Protein AF-A0A2G5TQF9-F1 (afdb_monomer)

Secondary structure (DSSP, 8-state):
------------------------PPPP------------------------------------------HHHHHHHHHTEEEPTTT--EEEGGGEEEE-SHHHHHHHHHHHT-TTTTSSS-EEEEHHHHHHHHHHHHH-----S-HHHHHHHHHHHHHHHHHHHHHS--EE-TTT--EE-GGGEEEE-SHHHHHHHHHHHHHTTSS-HHHHTHHHH-S-EEEEHHHHHHHHHHHHHT-

Radius of gyration: 28.65 Å; Cα contacts (8 Å, |Δi|>4): 195; chains: 1; bounding box: 64×60×98 Å

InterPro domains:
  IPR040129 Protein lin-15B-like [PTHR22716] (1-239)
  IPR057432 Lin-15A/B-like domain [PF25375] (171-239)

Sequence (239 aa):
MDEAIVKEEVIDEDFNKNCEYVEVKQEEIEQKPGNLLEKDIETVPIDFFENNNSNGFREDIKSEPKESVSEFEKVLTEFNALNCRICQKRMPRISLKLIRSEASKFAIAEMFKVEGFMETNPTYVCVSHIQKIINDIDEKVKIPGNPSEHLMRLFIRKNRYLMKTIQSKRQVCQVCHMTKDLPKLFHIGSNCARIALMIGCLLLGTHSAKQAKSYIANKESITCYSHRQESIDMIFEHL

Foldseek 3Di:
DDDDDDDDDDDDDDDDDDDDDDDDDDDDDDDDDDDDDDDDDDDDDDDDDDDDDDDDDDDDDDDDDDPDPDPVVVVVQVPQWDAALQPRDTDGPVQKDWDQDQLLLLLLCVVRVRPPSNPNDTGIHGPVSLVVLLVVVVVVVDDPPDPNVVSSVVSNVVCVVVVVVQAPPQDAALQPRDGDRNVQKDKDQDPVLLVLLLQLCVLVVSDDPVSSVVSNVDNIHMHGPVSSVSSNVSVVVVD

Solvent-accessible surface area (backbone atoms only — not comparable to full-atom values): 15497 Å² total; per-residue (Å²): 136,86,84,81,83,82,82,82,82,84,80,86,80,85,86,83,79,88,83,82,84,79,86,79,87,80,84,85,79,89,79,86,82,87,83,89,82,93,75,92,74,90,76,76,85,78,91,74,82,88,82,87,86,83,88,81,91,78,85,88,76,94,72,80,90,72,91,66,90,58,69,64,63,60,53,63,57,56,78,51,45,47,53,18,75,82,79,64,47,73,38,55,56,91,51,41,41,80,48,79,52,66,57,50,34,50,43,50,26,71,75,68,69,46,82,77,53,82,51,92,65,80,42,36,38,36,52,68,59,56,48,47,54,44,52,60,51,67,72,47,80,77,72,70,98,46,78,67,48,58,38,41,54,52,42,39,62,67,46,47,59,64,46,52,67,48,74,67,50,68,43,55,19,74,83,79,64,47,75,38,58,46,93,53,45,42,79,40,72,48,69,66,58,30,49,46,46,34,51,14,34,45,75,70,64,79,37,53,76,76,62,35,50,51,45,73,73,41,70,73,43,43,33,35,55,65,61,54,49,54,14,53,53,52,48,61,76,73,108

Structure (mmCIF, N/CA/C/O backbone):
data_AF-A0A2G5TQF9-F1
#
_entry.id   AF-A0A2G5TQF9-F1
#
loop_
_atom_site.group_PDB
_atom_site.id
_atom_site.type_symbol
_atom_site.label_atom_id
_atom_site.label_alt_id
_atom_site.label_comp_id
_atom_site.label_asym_id
_atom_site.label_entity_id
_atom_site.label_seq_id
_atom_site.pdbx_PDB_ins_code
_atom_site.Cartn_x
_atom_site.Cartn_y
_atom_site.Cartn_z
_atom_site.occupancy
_atom_site.B_iso_or_equiv
_atom_site.auth_seq_id
_atom_site.auth_comp_id
_atom_site.auth_asym_id
_atom_site.auth_atom_id
_atom_site.pdbx_PDB_model_num
ATOM 1 N N . MET A 1 1 ? 16.834 18.146 72.871 1.00 46.62 1 MET A N 1
ATOM 2 C CA . MET A 1 1 ? 16.647 17.466 71.573 1.00 46.62 1 MET A CA 1
ATOM 3 C C . MET A 1 1 ? 15.411 18.116 71.023 1.00 46.62 1 MET A C 1
ATOM 5 O O . MET A 1 1 ? 14.322 17.798 71.478 1.00 46.62 1 MET A O 1
ATOM 9 N N . ASP A 1 2 ? 15.621 19.140 70.212 1.00 48.69 2 ASP A N 1
ATOM 10 C CA . ASP A 1 2 ? 14.570 20.088 69.875 1.00 48.69 2 ASP A CA 1
ATOM 11 C C . ASP A 1 2 ? 13.939 19.627 68.562 1.00 48.69 2 ASP A C 1
ATOM 13 O O . ASP A 1 2 ? 14.581 19.637 67.511 1.00 48.69 2 ASP A O 1
ATOM 17 N N . GLU A 1 3 ? 12.705 19.132 68.656 1.00 53.97 3 GLU A N 1
ATOM 18 C CA . GLU A 1 3 ? 11.894 18.705 67.519 1.00 53.97 3 GLU A CA 1
ATOM 19 C C . GLU A 1 3 ? 11.350 19.935 66.786 1.00 53.97 3 GLU A C 1
ATOM 21 O O . GLU A 1 3 ? 10.528 20.694 67.302 1.00 53.97 3 GLU A O 1
ATOM 26 N N . ALA A 1 4 ? 11.838 20.142 65.563 1.00 57.50 4 ALA A N 1
ATOM 27 C CA . ALA A 1 4 ? 11.369 21.184 64.666 1.00 57.50 4 ALA A CA 1
ATOM 28 C C . ALA A 1 4 ? 10.064 20.748 63.981 1.00 57.50 4 ALA A C 1
ATOM 30 O O . ALA A 1 4 ? 10.043 19.830 63.162 1.00 57.50 4 ALA A O 1
ATOM 31 N N . ILE A 1 5 ? 8.974 21.439 64.313 1.00 54.84 5 ILE A N 1
ATOM 32 C CA . ILE A 1 5 ? 7.668 21.329 63.658 1.00 54.84 5 ILE A CA 1
ATOM 33 C C . ILE A 1 5 ? 7.729 22.127 62.349 1.00 54.84 5 ILE A C 1
ATOM 35 O O . ILE A 1 5 ? 7.759 23.358 62.369 1.00 54.84 5 ILE A O 1
ATOM 39 N N . VAL A 1 6 ? 7.743 21.434 61.211 1.00 62.81 6 VAL A N 1
ATOM 40 C CA . VAL A 1 6 ? 7.599 22.049 59.883 1.00 62.81 6 VAL A CA 1
ATOM 41 C C . VAL A 1 6 ? 6.106 22.221 59.602 1.00 62.81 6 VAL A C 1
ATOM 43 O O . VAL A 1 6 ? 5.371 21.242 59.495 1.00 62.81 6 VAL A O 1
ATOM 46 N N . LYS A 1 7 ? 5.649 23.475 59.525 1.00 58.59 7 LYS A N 1
ATOM 47 C CA . LYS A 1 7 ? 4.329 23.838 58.995 1.00 58.59 7 LYS A CA 1
ATOM 48 C C . LYS A 1 7 ? 4.444 23.975 57.479 1.00 58.59 7 LYS A C 1
ATOM 50 O O . LYS A 1 7 ? 5.264 24.754 57.003 1.00 58.59 7 LYS A O 1
ATOM 55 N N . GLU A 1 8 ? 3.627 23.228 56.753 1.00 56.59 8 GLU A N 1
ATOM 56 C CA . GLU A 1 8 ? 3.504 23.304 55.299 1.00 56.59 8 GLU A CA 1
ATOM 57 C C . GLU A 1 8 ? 2.310 24.219 54.974 1.00 56.59 8 GLU A C 1
ATOM 59 O O . GLU A 1 8 ? 1.163 23.897 55.289 1.00 56.59 8 GLU A O 1
ATOM 64 N N . GLU A 1 9 ? 2.592 25.412 54.445 1.00 47.94 9 GLU A N 1
ATOM 65 C CA . GLU A 1 9 ? 1.592 26.352 53.926 1.00 47.94 9 GLU A CA 1
ATOM 66 C C . GLU A 1 9 ? 1.239 25.963 52.486 1.00 47.94 9 GLU A C 1
ATOM 68 O O . GLU A 1 9 ? 2.092 25.951 51.600 1.00 47.94 9 GLU A O 1
ATOM 73 N N . VAL A 1 10 ? -0.036 25.644 52.264 1.00 50.84 10 VAL A N 1
ATOM 74 C CA . VAL A 1 10 ? -0.631 25.461 50.938 1.00 50.84 10 VAL A CA 1
ATOM 75 C C . VAL A 1 10 ? -0.999 26.843 50.403 1.00 50.84 10 VAL A C 1
ATOM 77 O O . VAL A 1 10 ? -1.811 27.540 51.009 1.00 50.84 10 VAL A O 1
ATOM 80 N N . ILE A 1 11 ? -0.397 27.239 49.284 1.00 45.59 11 ILE A N 1
ATOM 81 C CA . ILE A 1 11 ? -0.761 28.448 48.541 1.00 45.59 11 ILE A CA 1
ATOM 82 C C . ILE A 1 11 ? -1.578 27.996 47.326 1.00 45.59 11 ILE A C 1
ATOM 84 O O . ILE A 1 11 ? -1.034 27.372 46.416 1.00 45.59 11 ILE A O 1
ATOM 88 N N . ASP A 1 12 ? -2.878 28.295 47.331 1.00 46.84 12 ASP A N 1
ATOM 89 C CA . ASP A 1 12 ? -3.734 28.244 46.142 1.00 46.84 12 ASP A CA 1
ATOM 90 C C . ASP A 1 12 ? -3.499 29.524 45.321 1.00 46.84 12 ASP A C 1
ATOM 92 O O . ASP A 1 12 ? -3.801 30.630 45.774 1.00 46.84 12 ASP A O 1
ATOM 96 N N . GLU A 1 13 ? -2.937 29.388 44.118 1.00 52.00 13 GLU A N 1
ATOM 97 C CA . GLU A 1 13 ? -2.826 30.480 43.143 1.00 52.00 13 GLU A CA 1
ATOM 98 C C . GLU A 1 13 ? -4.004 30.447 42.156 1.00 52.00 13 GLU A C 1
ATOM 100 O O . GLU A 1 13 ? -4.064 29.620 41.241 1.00 52.00 13 GLU A O 1
ATOM 105 N N . ASP A 1 14 ? -4.919 31.406 42.314 1.00 48.81 14 ASP A N 1
ATOM 106 C CA . ASP A 1 14 ? -5.936 31.772 41.327 1.00 48.81 14 ASP A CA 1
ATOM 107 C C . ASP A 1 14 ? -5.286 32.464 40.113 1.00 48.81 14 ASP A C 1
ATOM 109 O O . ASP A 1 14 ? -4.921 33.642 40.154 1.00 48.81 14 ASP A O 1
ATOM 113 N N . PHE A 1 15 ? -5.184 31.761 38.981 1.00 41.91 15 PHE A N 1
ATOM 114 C CA . PHE A 1 15 ? -4.786 32.369 37.707 1.00 41.91 15 PHE A CA 1
ATOM 115 C C . PHE A 1 15 ? -5.997 32.908 36.940 1.00 41.91 15 PHE A C 1
ATOM 117 O O . PHE A 1 15 ? -6.570 32.247 36.074 1.00 41.91 15 PHE A O 1
ATOM 124 N N . ASN A 1 16 ? -6.327 34.169 37.211 1.00 47.50 16 ASN A N 1
ATOM 125 C CA . ASN A 1 16 ? -7.170 35.004 36.362 1.00 47.50 16 ASN A CA 1
ATOM 126 C C . ASN A 1 16 ? -6.281 35.717 35.320 1.00 47.50 16 ASN A C 1
ATOM 128 O O . ASN A 1 16 ? -5.492 36.595 35.673 1.00 47.50 16 ASN A O 1
ATOM 132 N N . LYS A 1 17 ? -6.365 35.3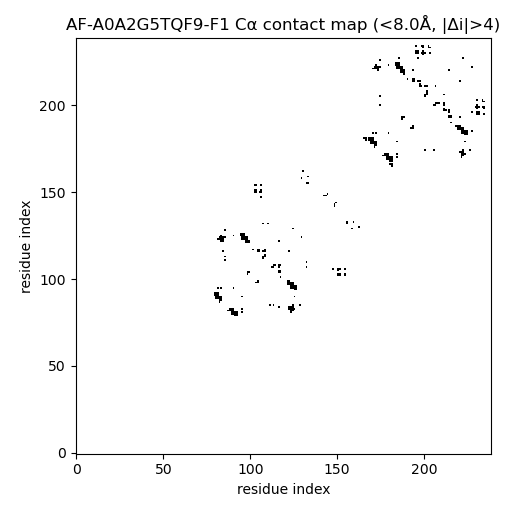36 34.037 1.00 45.62 17 LYS A N 1
ATOM 133 C CA . LYS A 1 17 ? -5.644 36.001 32.934 1.00 45.62 17 LYS A CA 1
ATOM 134 C C . LYS A 1 17 ? -6.627 36.594 31.925 1.00 45.62 17 LYS A C 1
ATOM 136 O O . LYS A 1 17 ? -7.092 35.916 31.012 1.00 45.62 17 LYS A O 1
ATOM 141 N N . ASN A 1 18 ? -6.878 37.892 32.085 1.00 40.44 18 ASN A N 1
ATOM 142 C CA . ASN A 1 18 ? -7.366 38.773 31.030 1.00 40.44 18 ASN A CA 1
ATOM 143 C C . ASN A 1 18 ? -6.264 38.936 29.971 1.00 40.44 18 ASN A C 1
ATOM 145 O O . ASN A 1 18 ? -5.180 39.428 30.283 1.00 40.44 18 ASN A O 1
ATOM 149 N N . CYS A 1 19 ? -6.534 38.536 28.728 1.00 37.81 19 CYS A N 1
ATOM 150 C CA . CYS A 1 19 ? -5.699 38.876 27.577 1.00 37.81 19 CYS A CA 1
ATOM 151 C C . CYS A 1 19 ? -6.314 40.076 26.851 1.00 37.81 19 CYS A C 1
ATOM 153 O O . CYS A 1 19 ? -7.274 39.937 26.094 1.00 37.81 19 CYS A O 1
ATOM 155 N N . GLU A 1 20 ? -5.743 41.247 27.108 1.00 31.09 20 GLU A N 1
ATOM 156 C CA . GLU A 1 20 ? -5.964 42.493 26.381 1.00 31.09 20 GLU A CA 1
ATOM 157 C C . GLU A 1 20 ? -5.188 42.423 25.050 1.00 31.09 20 GLU A C 1
ATOM 159 O O . GLU A 1 20 ? -3.976 42.199 25.034 1.00 31.09 20 GLU A O 1
ATOM 164 N N . TYR A 1 21 ? -5.893 42.526 23.921 1.00 38.50 21 TYR A N 1
ATOM 165 C CA . TYR A 1 21 ? -5.287 42.524 22.587 1.00 38.50 21 TYR A CA 1
ATOM 166 C C . TYR A 1 21 ? -4.728 43.916 22.270 1.00 38.50 21 TYR A C 1
ATOM 168 O O . TYR A 1 21 ? -5.478 44.885 22.181 1.00 38.50 21 TYR A O 1
ATOM 176 N N . VAL A 1 22 ? -3.414 44.003 22.057 1.00 42.12 22 VAL A N 1
ATOM 177 C CA . VAL A 1 22 ? -2.748 45.180 21.484 1.00 42.12 22 VAL A CA 1
ATOM 178 C C . VAL A 1 22 ? -2.697 45.001 19.965 1.00 42.12 22 VAL A C 1
ATOM 180 O O . VAL A 1 22 ? -2.020 44.105 19.462 1.00 42.12 22 VAL A O 1
ATOM 183 N N . GLU A 1 23 ? -3.419 45.847 19.230 1.00 39.25 23 GLU A N 1
ATOM 184 C CA . GLU A 1 23 ? -3.326 45.949 17.771 1.00 39.25 23 GLU 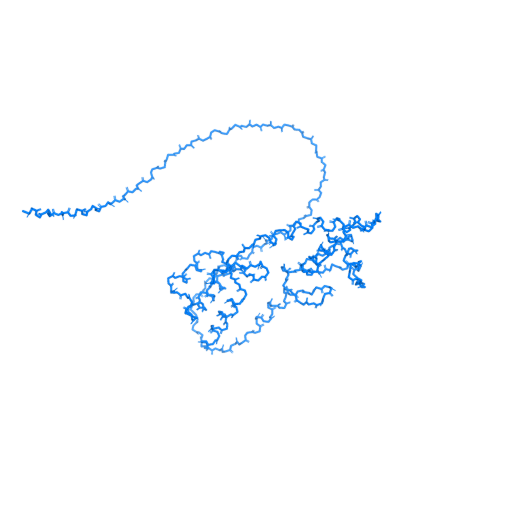A CA 1
ATOM 185 C C . GLU A 1 23 ? -1.976 46.564 17.369 1.00 39.25 23 GLU A C 1
ATOM 187 O O . GLU A 1 23 ? -1.710 47.742 17.607 1.00 39.25 23 GLU A O 1
ATOM 192 N N . VAL A 1 24 ? -1.120 45.772 16.721 1.00 38.69 24 VAL A N 1
ATOM 193 C CA . VAL A 1 24 ? 0.076 46.272 16.032 1.00 38.69 24 VAL A CA 1
ATOM 194 C C . VAL A 1 24 ? -0.273 46.451 14.556 1.00 38.69 24 VAL A C 1
ATOM 196 O O . VAL A 1 24 ? -0.507 45.478 13.844 1.00 38.69 24 VAL A O 1
ATOM 199 N N . LYS A 1 25 ? -0.313 47.706 14.096 1.00 43.66 25 LYS A N 1
ATOM 200 C CA . LYS A 1 25 ? -0.398 48.062 12.673 1.00 43.66 25 LYS A CA 1
ATOM 201 C C . LYS A 1 25 ? 0.936 47.743 11.989 1.00 43.66 25 LYS A C 1
ATOM 203 O O . LYS A 1 25 ? 1.973 48.231 12.430 1.00 43.66 25 LYS A O 1
ATOM 208 N N . GLN A 1 26 ? 0.906 46.963 10.910 1.00 41.81 26 GLN A N 1
ATOM 209 C CA . GLN A 1 26 ? 2.025 46.814 9.976 1.00 41.81 26 GLN A CA 1
ATOM 210 C C . GLN A 1 26 ? 1.728 47.618 8.705 1.00 41.81 26 GLN A C 1
ATOM 212 O O . GLN A 1 26 ? 0.693 47.422 8.075 1.00 41.81 26 GLN A O 1
ATOM 217 N N . GLU A 1 27 ? 2.631 48.539 8.366 1.00 37.97 27 GLU A N 1
ATOM 218 C CA . GLU A 1 27 ? 2.670 49.241 7.081 1.00 37.97 27 GLU A CA 1
ATOM 219 C C . GLU A 1 27 ? 3.238 48.309 6.001 1.00 37.97 27 GLU A C 1
ATOM 221 O O . GLU A 1 27 ? 4.346 47.784 6.133 1.00 37.97 27 GLU A O 1
ATOM 226 N N . GLU A 1 28 ? 2.475 48.109 4.927 1.00 37.44 28 GLU A N 1
ATOM 227 C CA . GLU A 1 28 ? 2.921 47.433 3.709 1.00 37.44 28 GLU A CA 1
ATOM 228 C C . GLU A 1 28 ? 3.756 48.396 2.853 1.00 37.44 28 GLU A C 1
ATOM 230 O O . GLU A 1 28 ? 3.316 49.495 2.513 1.00 37.44 28 GLU A O 1
ATOM 235 N N . ILE A 1 29 ? 4.966 47.977 2.477 1.00 41.94 29 ILE A N 1
ATOM 236 C CA . ILE A 1 29 ? 5.783 48.662 1.471 1.00 41.94 29 ILE A CA 1
ATOM 237 C C . ILE A 1 29 ? 5.560 47.956 0.132 1.00 41.94 29 ILE A C 1
ATOM 239 O O . ILE A 1 29 ? 5.952 46.802 -0.047 1.00 41.94 29 ILE A O 1
ATOM 243 N N . GLU A 1 30 ? 4.958 48.668 -0.821 1.00 43.72 30 GLU A N 1
ATOM 244 C CA . GLU A 1 30 ? 4.848 48.245 -2.217 1.00 43.72 30 GLU A CA 1
ATOM 245 C C . GLU A 1 30 ? 6.230 48.228 -2.892 1.00 43.72 30 GLU A C 1
ATOM 247 O O . GLU A 1 30 ? 6.861 49.268 -3.093 1.00 43.72 30 GLU A O 1
ATOM 252 N N . GLN A 1 31 ? 6.684 47.051 -3.328 1.00 42.59 31 GLN A N 1
ATOM 253 C CA . GLN A 1 31 ? 7.731 46.930 -4.344 1.00 42.59 31 GLN A CA 1
ATOM 254 C C . GLN A 1 31 ? 7.133 46.387 -5.643 1.00 42.59 31 GLN A C 1
ATOM 256 O O . GLN A 1 31 ? 6.781 45.214 -5.752 1.00 42.59 31 GLN A O 1
ATOM 261 N N . LYS A 1 32 ? 7.063 47.256 -6.655 1.00 56.09 32 LYS A N 1
ATOM 262 C CA . LYS A 1 32 ? 6.864 46.877 -8.060 1.00 56.09 32 LYS A CA 1
ATOM 263 C C . LYS A 1 32 ? 8.129 46.223 -8.622 1.00 56.09 32 LYS A C 1
ATOM 265 O O . LYS A 1 32 ? 9.206 46.806 -8.498 1.00 56.09 32 LYS A O 1
ATOM 270 N N . PRO A 1 33 ? 7.979 45.163 -9.426 1.00 41.03 33 PRO A N 1
ATOM 271 C CA . PRO A 1 33 ? 8.843 44.960 -10.576 1.00 41.03 33 PRO A CA 1
ATOM 272 C C . PRO A 1 33 ? 8.020 44.961 -11.867 1.00 41.03 33 PRO A C 1
ATOM 274 O O . PRO A 1 33 ? 7.032 44.244 -12.015 1.00 41.03 33 PRO A O 1
ATOM 277 N N . GLY A 1 34 ? 8.439 45.810 -12.802 1.00 37.16 34 GLY A N 1
ATOM 278 C CA . GLY A 1 34 ? 7.881 45.884 -14.143 1.00 37.16 34 GLY A CA 1
ATOM 279 C C . GLY A 1 34 ? 8.508 44.870 -15.103 1.00 37.16 34 GLY A C 1
ATOM 280 O O . GLY A 1 34 ? 9.719 44.669 -15.101 1.00 37.16 34 GLY A O 1
ATOM 281 N N . ASN A 1 35 ? 7.634 44.381 -15.984 1.00 41.19 35 ASN A N 1
ATOM 282 C CA . ASN A 1 35 ? 7.837 43.990 -17.383 1.00 41.19 35 ASN A CA 1
ATOM 283 C C . ASN A 1 35 ? 8.241 42.545 -17.739 1.00 41.19 35 ASN A C 1
ATOM 285 O O . ASN A 1 35 ? 9.405 42.165 -17.744 1.00 41.19 35 ASN A O 1
ATOM 289 N N . LEU A 1 36 ? 7.200 41.834 -18.203 1.00 41.28 36 LEU A N 1
ATOM 290 C CA . LEU A 1 36 ? 7.036 41.280 -19.558 1.00 41.28 36 LEU A CA 1
ATOM 291 C C . LEU A 1 36 ? 8.053 40.245 -20.056 1.00 41.28 36 LEU A C 1
ATOM 293 O O . LEU A 1 36 ? 9.124 40.593 -20.544 1.00 41.28 36 LEU A O 1
ATOM 297 N N . LEU A 1 37 ? 7.592 38.991 -20.119 1.00 41.62 37 LEU A N 1
ATOM 298 C CA . LEU A 1 37 ? 7.630 38.169 -21.336 1.00 41.62 37 LEU A CA 1
ATOM 299 C C . LEU A 1 37 ? 6.640 37.000 -21.191 1.00 41.62 37 LEU A C 1
ATOM 301 O O . LEU A 1 37 ? 6.911 36.009 -20.516 1.00 41.62 37 LEU A O 1
ATOM 305 N N . GLU A 1 38 ? 5.478 37.152 -21.823 1.00 48.97 38 GLU A N 1
ATOM 306 C CA . GLU A 1 38 ? 4.476 36.104 -22.019 1.00 48.97 38 GLU A CA 1
ATOM 307 C C . GLU A 1 38 ? 4.987 35.090 -23.049 1.00 48.97 38 GLU A C 1
ATOM 309 O O . GLU A 1 38 ? 5.321 35.452 -24.180 1.00 48.97 38 GLU A O 1
ATOM 314 N N . LYS A 1 39 ? 5.035 33.813 -22.665 1.00 45.31 39 LYS A N 1
ATOM 315 C CA . LYS A 1 39 ? 4.910 32.688 -23.596 1.00 45.31 39 LYS A CA 1
ATOM 316 C C . LYS A 1 39 ? 4.047 31.615 -22.951 1.00 45.31 39 LYS A C 1
ATOM 318 O O . LYS A 1 39 ? 4.340 31.154 -21.849 1.00 45.31 39 LYS A O 1
ATOM 323 N N . ASP A 1 40 ? 2.998 31.265 -23.678 1.00 45.62 40 ASP A N 1
ATOM 324 C CA . ASP A 1 40 ? 1.961 30.308 -23.329 1.00 45.62 40 ASP A CA 1
ATOM 325 C C . ASP A 1 40 ? 2.525 28.955 -22.886 1.00 45.62 40 ASP A C 1
ATOM 327 O O . ASP A 1 40 ? 3.294 28.308 -23.601 1.00 45.62 40 ASP A O 1
ATOM 331 N N . ILE A 1 41 ? 2.080 28.496 -21.718 1.00 40.97 41 ILE A N 1
ATOM 332 C CA . ILE A 1 41 ? 2.072 27.078 -21.369 1.00 40.97 41 ILE A CA 1
ATOM 333 C C . ILE A 1 41 ? 0.637 26.758 -20.966 1.00 40.97 41 ILE A C 1
ATOM 335 O O . ILE A 1 41 ? 0.193 27.139 -19.885 1.00 40.97 41 ILE A O 1
ATOM 339 N N . GLU A 1 42 ? -0.076 26.065 -21.855 1.00 45.88 42 GLU A N 1
ATOM 340 C CA . GLU A 1 42 ? -1.351 25.409 -21.568 1.00 45.88 42 GLU A CA 1
ATOM 341 C C . GLU A 1 42 ? -1.210 24.523 -20.323 1.00 45.88 42 GLU A C 1
ATOM 343 O O . GLU A 1 42 ? -0.629 23.433 -20.345 1.00 45.88 42 GLU A O 1
ATOM 348 N N . THR A 1 43 ? -1.755 24.990 -19.207 1.00 41.44 43 THR A N 1
ATOM 349 C CA . THR A 1 43 ? -1.971 24.189 -18.010 1.00 41.44 43 THR A CA 1
ATOM 350 C C . THR A 1 43 ? -3.260 23.393 -18.177 1.00 41.44 43 THR A C 1
ATOM 352 O O . THR A 1 43 ? -4.363 23.883 -17.954 1.00 41.44 43 THR A O 1
ATOM 355 N N . VAL A 1 44 ? -3.116 22.119 -18.548 1.00 43.22 44 VAL A N 1
ATOM 356 C CA . VAL A 1 44 ? -4.173 21.114 -18.362 1.00 43.22 44 VAL A CA 1
ATOM 357 C C . VAL A 1 44 ? -4.503 21.041 -16.860 1.00 43.22 44 VAL A C 1
ATOM 359 O O . VAL A 1 44 ? -3.568 20.881 -16.064 1.00 43.22 44 VAL A O 1
ATOM 362 N N . PRO A 1 45 ? -5.780 21.130 -16.437 1.00 38.34 45 PRO A N 1
ATOM 363 C CA . PRO A 1 45 ? -6.131 21.065 -15.026 1.00 38.34 45 PRO A CA 1
ATOM 364 C C . PRO A 1 45 ? -5.764 19.694 -14.458 1.00 38.34 45 PRO A C 1
ATOM 366 O O . PRO A 1 45 ? -6.173 18.648 -14.969 1.00 38.34 45 PRO A O 1
ATOM 369 N N . ILE A 1 46 ? -4.971 19.697 -13.390 1.00 41.75 46 ILE A N 1
ATOM 370 C CA . ILE A 1 46 ? -4.785 18.525 -12.546 1.00 41.75 46 ILE A CA 1
ATOM 371 C C . ILE A 1 46 ? -5.837 18.626 -11.445 1.00 41.75 46 ILE A C 1
ATOM 373 O O . ILE A 1 46 ? -5.615 19.308 -10.448 1.00 41.75 46 ILE A O 1
ATOM 377 N N . ASP A 1 47 ? -6.971 17.953 -11.638 1.00 31.12 47 ASP A N 1
ATOM 378 C CA . ASP A 1 47 ? -7.988 17.796 -10.596 1.00 31.12 47 ASP A CA 1
ATOM 379 C C . ASP A 1 47 ? -7.420 16.980 -9.431 1.00 31.12 47 ASP A C 1
ATOM 381 O O . ASP A 1 47 ? -7.324 15.747 -9.464 1.00 31.12 47 ASP A O 1
ATOM 385 N N . PHE A 1 48 ? -7.014 17.696 -8.388 1.00 40.66 48 PHE A N 1
ATOM 386 C CA . PHE A 1 48 ? -6.740 17.159 -7.068 1.00 40.66 48 PHE A CA 1
ATOM 387 C C . PHE A 1 48 ? -7.872 17.588 -6.126 1.00 40.66 48 PHE A C 1
ATOM 389 O O . PHE A 1 48 ? -7.974 18.753 -5.767 1.00 40.66 48 PHE A O 1
ATOM 396 N N . PHE A 1 49 ? -8.647 16.590 -5.689 1.00 42.16 49 PHE A N 1
ATOM 397 C CA . PHE A 1 49 ? -9.588 16.601 -4.560 1.00 42.16 49 PHE A CA 1
ATOM 398 C C . PHE A 1 49 ? -10.806 17.536 -4.657 1.00 42.16 49 PHE A C 1
ATOM 400 O O . PHE A 1 49 ? -10.818 18.628 -4.095 1.00 42.16 49 PHE A O 1
ATOM 407 N N . GLU A 1 50 ? -11.903 17.011 -5.214 1.00 31.95 50 GLU A N 1
ATOM 408 C CA . GLU A 1 50 ? -13.246 17.556 -4.998 1.00 31.95 50 GLU A CA 1
ATOM 409 C C . GLU A 1 50 ? -13.946 16.873 -3.804 1.00 31.95 50 GLU A C 1
ATOM 411 O O . GLU A 1 50 ? -14.303 15.695 -3.810 1.00 31.95 50 GLU A O 1
ATOM 416 N N . ASN A 1 51 ? -13.998 17.657 -2.731 1.00 37.03 51 ASN A N 1
ATOM 417 C CA . ASN A 1 51 ? -14.990 17.801 -1.665 1.00 37.03 51 ASN A CA 1
ATOM 418 C C . ASN A 1 51 ? -16.190 16.820 -1.604 1.00 37.03 51 ASN A C 1
ATOM 420 O O . ASN A 1 51 ? -17.091 16.876 -2.432 1.00 37.03 51 ASN A O 1
ATOM 424 N N . ASN A 1 52 ? -16.294 16.053 -0.509 1.00 38.12 52 ASN A N 1
ATOM 425 C CA . ASN A 1 52 ? -17.552 15.443 -0.056 1.00 38.12 52 ASN A CA 1
ATOM 426 C C . ASN A 1 52 ? -17.944 16.028 1.308 1.00 38.12 52 ASN A C 1
ATOM 428 O O . ASN A 1 52 ? -17.706 15.427 2.355 1.00 38.12 52 ASN A O 1
ATOM 432 N N . ASN A 1 53 ? -18.572 17.202 1.276 1.00 41.94 53 ASN A N 1
ATOM 433 C CA . ASN A 1 53 ? -19.419 17.683 2.360 1.00 41.94 53 ASN A CA 1
ATOM 434 C C . ASN A 1 53 ? -20.858 17.236 2.079 1.00 41.94 53 ASN A C 1
ATOM 436 O O . ASN A 1 53 ? -21.497 17.752 1.168 1.00 41.94 53 ASN A O 1
ATOM 440 N N . SER A 1 54 ? -21.406 16.348 2.907 1.00 47.19 54 SER A N 1
ATOM 441 C CA . SER A 1 54 ? -22.845 16.366 3.171 1.00 47.19 54 SER A CA 1
ATOM 442 C C . SER A 1 54 ? -23.063 16.134 4.660 1.00 47.19 54 SER A C 1
ATOM 444 O O . SER A 1 54 ? -22.733 15.081 5.202 1.00 47.19 54 SER A O 1
ATOM 446 N N . ASN A 1 55 ? -23.527 17.190 5.321 1.00 44.44 55 ASN A N 1
ATOM 447 C CA . ASN A 1 55 ? -23.922 17.216 6.717 1.00 44.44 55 ASN A CA 1
ATOM 448 C C . ASN A 1 55 ? -25.450 17.326 6.709 1.00 44.44 55 ASN A C 1
ATOM 450 O O . ASN A 1 55 ? -25.993 18.277 6.149 1.00 44.44 55 ASN A O 1
ATOM 454 N N . GLY A 1 56 ? -26.135 16.336 7.272 1.00 35.12 56 GLY A N 1
ATOM 455 C CA . GLY A 1 56 ? -27.593 16.259 7.269 1.00 35.12 56 GLY A CA 1
ATOM 456 C C . GLY A 1 56 ? -28.083 15.206 8.251 1.00 35.12 56 GLY A C 1
ATOM 457 O O . GLY A 1 56 ? -28.609 14.177 7.845 1.00 35.12 56 GLY A O 1
ATOM 458 N N . PHE A 1 57 ? -27.861 15.453 9.543 1.00 36.22 57 PHE A N 1
ATOM 459 C CA . PHE A 1 57 ? -28.509 14.715 10.625 1.00 36.22 57 PHE A CA 1
ATOM 460 C C . PHE A 1 57 ? -30.039 14.859 10.517 1.00 36.22 57 PHE A C 1
ATOM 462 O O . PHE A 1 57 ? -30.557 15.972 10.418 1.00 36.22 57 PHE A O 1
ATOM 469 N N . ARG A 1 58 ? -30.758 13.735 10.584 1.00 37.19 58 ARG A N 1
ATOM 470 C CA . ARG A 1 58 ? -32.159 13.664 11.020 1.00 37.19 58 ARG A CA 1
ATOM 471 C C . ARG A 1 58 ? -32.266 12.553 12.060 1.00 37.19 58 ARG A C 1
ATOM 473 O O . ARG A 1 58 ? -31.868 11.425 11.787 1.00 37.19 58 ARG A O 1
ATOM 480 N N . GLU A 1 59 ? -32.756 12.916 13.239 1.00 45.78 59 GLU A N 1
ATOM 481 C CA . GLU A 1 59 ? -33.023 12.016 14.360 1.00 45.78 59 GLU A CA 1
ATOM 482 C C . GLU A 1 59 ? -34.370 11.287 14.201 1.00 45.78 59 GLU A C 1
ATOM 484 O O . GLU A 1 59 ? -35.287 11.766 13.530 1.00 45.78 59 GLU A O 1
ATOM 489 N N . ASP A 1 60 ? -34.430 10.134 14.872 1.00 45.84 60 ASP A N 1
ATOM 490 C CA . ASP A 1 60 ? -35.593 9.351 15.299 1.00 45.84 60 ASP A CA 1
ATOM 491 C C . ASP A 1 60 ? -36.411 8.568 14.261 1.00 45.84 60 ASP A C 1
ATOM 493 O O . ASP A 1 60 ? -37.548 8.894 13.924 1.00 45.84 60 ASP A O 1
ATOM 497 N N . ILE A 1 61 ? -35.885 7.392 13.891 1.00 40.78 61 ILE A N 1
ATOM 498 C CA . ILE A 1 61 ? -36.709 6.234 13.516 1.00 40.78 61 ILE A CA 1
ATOM 499 C C . ILE A 1 61 ? -36.253 5.0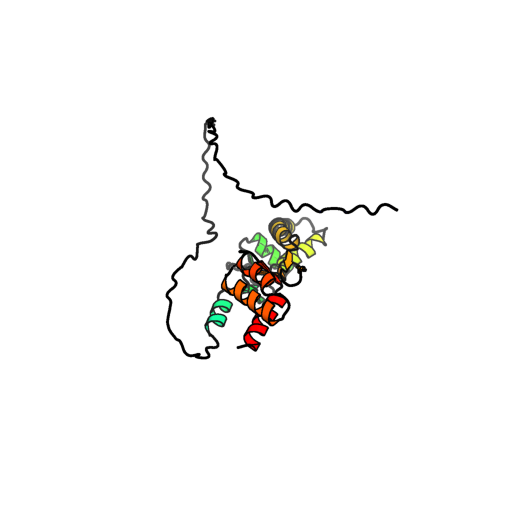31 14.350 1.00 40.78 61 ILE A C 1
ATOM 501 O O . ILE A 1 61 ? -35.135 4.543 14.209 1.00 40.78 61 ILE A O 1
ATOM 505 N N . LYS A 1 62 ? -37.140 4.541 15.225 1.00 52.81 62 LYS A N 1
ATOM 506 C CA . LYS A 1 62 ? -37.020 3.225 15.869 1.00 52.81 62 LYS A CA 1
ATOM 507 C C . LYS A 1 62 ? -37.018 2.157 14.772 1.00 52.81 62 LYS A C 1
ATOM 509 O O . LYS A 1 62 ? -38.054 1.921 14.156 1.00 52.81 62 LYS A O 1
ATOM 514 N N . SER A 1 63 ? -35.884 1.510 14.538 1.00 42.03 63 SER A N 1
ATOM 515 C CA . SER A 1 63 ? -35.784 0.361 13.636 1.00 42.03 63 SER A CA 1
ATOM 516 C C . SER A 1 63 ? -35.414 -0.894 14.420 1.00 42.03 63 SER A C 1
ATOM 518 O O . SER A 1 63 ? -34.365 -0.949 15.059 1.00 42.03 63 SER A O 1
ATOM 520 N N . GLU A 1 64 ? -36.302 -1.886 14.368 1.00 43.00 64 GLU A N 1
ATOM 521 C CA . GLU A 1 64 ? -36.042 -3.263 14.796 1.00 43.00 64 GLU A CA 1
ATOM 522 C C . GLU A 1 64 ? -34.855 -3.860 14.014 1.00 43.00 64 GLU A C 1
ATOM 524 O O . GLU A 1 64 ? -34.628 -3.480 12.857 1.00 43.00 64 GLU A O 1
ATOM 529 N N . PRO A 1 65 ? -34.086 -4.789 14.611 1.00 41.22 65 PRO A N 1
ATOM 530 C CA . PRO A 1 65 ? -32.869 -5.308 14.009 1.00 41.22 65 PRO A CA 1
ATOM 531 C C . PRO A 1 65 ? -33.227 -6.263 12.865 1.00 41.22 65 PRO A C 1
ATOM 533 O O . PRO A 1 65 ? -33.531 -7.434 13.073 1.00 41.22 65 PRO A O 1
ATOM 536 N N . LYS A 1 66 ? -33.194 -5.761 11.629 1.00 46.75 66 LYS A N 1
ATOM 537 C CA . LYS A 1 66 ? -33.078 -6.613 10.444 1.00 46.75 66 LYS A CA 1
ATOM 538 C C . LYS A 1 66 ? -31.598 -6.860 10.188 1.00 46.75 66 LYS A C 1
ATOM 540 O O . LYS A 1 66 ? -30.890 -5.962 9.733 1.00 46.75 66 LYS A O 1
ATOM 545 N N . GLU A 1 67 ? -31.161 -8.081 10.482 1.00 50.09 67 GLU A N 1
ATOM 546 C CA . GLU A 1 67 ? -29.889 -8.648 10.035 1.00 50.09 67 GLU A CA 1
ATOM 547 C C . GLU A 1 67 ? -29.735 -8.404 8.529 1.00 50.09 67 GLU A C 1
ATOM 549 O O . GLU A 1 67 ? -30.374 -9.044 7.694 1.00 50.09 67 GLU A O 1
ATOM 554 N N . SER A 1 68 ? -28.921 -7.417 8.171 1.00 43.16 68 SER A N 1
ATOM 555 C CA . SER A 1 68 ? -28.533 -7.157 6.792 1.00 43.16 68 SER A CA 1
ATOM 556 C C . SER A 1 68 ? -27.019 -7.228 6.726 1.00 43.16 68 SER A C 1
ATOM 558 O O . SER A 1 68 ? -26.300 -6.252 6.922 1.00 43.16 68 SER A O 1
ATOM 560 N N . VAL A 1 69 ? -26.520 -8.434 6.467 1.00 48.84 69 VAL A N 1
ATOM 561 C CA . VAL A 1 69 ? -25.141 -8.630 6.018 1.00 48.84 69 VAL A CA 1
ATOM 562 C C . VAL A 1 69 ? -25.040 -7.928 4.661 1.00 48.84 69 VAL A C 1
ATOM 564 O O . VAL A 1 69 ? -25.545 -8.416 3.651 1.00 48.84 69 VAL A O 1
ATOM 567 N N . SER A 1 70 ? -24.528 -6.696 4.679 1.00 49.19 70 SER A N 1
ATOM 568 C CA . SER A 1 70 ? -24.802 -5.705 3.639 1.00 49.19 70 SER A CA 1
ATOM 569 C C . SER A 1 70 ? -24.051 -5.986 2.330 1.00 49.19 70 SER A C 1
ATOM 571 O O . SER A 1 70 ? -22.824 -6.078 2.290 1.00 49.19 70 SER A O 1
ATOM 573 N N . GLU A 1 71 ? -24.791 -6.035 1.222 1.00 51.31 71 GLU A N 1
ATOM 574 C CA . GLU A 1 71 ? -24.252 -5.971 -0.146 1.00 51.31 71 GLU A CA 1
ATOM 575 C C . GLU A 1 71 ? -23.397 -4.713 -0.392 1.00 51.31 71 GLU A C 1
ATOM 577 O O . GLU A 1 71 ? -22.520 -4.711 -1.255 1.00 51.31 71 GLU A O 1
ATOM 582 N N . PHE A 1 72 ? -23.590 -3.656 0.401 1.00 44.62 72 PHE A N 1
ATOM 583 C CA . PHE A 1 72 ? -22.910 -2.371 0.247 1.00 44.62 72 PHE A CA 1
ATOM 584 C C . PHE A 1 72 ? -21.389 -2.437 0.444 1.00 44.62 72 PHE A C 1
ATOM 586 O O . PHE A 1 72 ? -20.649 -1.734 -0.251 1.00 44.62 72 PHE A O 1
ATOM 593 N N . GLU A 1 73 ? -20.897 -3.296 1.339 1.00 43.28 73 GLU A N 1
ATOM 594 C CA . GLU A 1 73 ? -19.456 -3.420 1.587 1.00 43.28 73 GLU A CA 1
ATOM 595 C C . GLU A 1 73 ? -18.726 -4.133 0.432 1.00 43.28 73 GLU A C 1
ATOM 597 O O . GLU A 1 73 ? -17.607 -3.757 0.061 1.00 43.28 73 GLU A O 1
ATOM 602 N N . LYS A 1 74 ? -19.393 -5.092 -0.228 1.00 49.47 74 LYS A N 1
ATOM 603 C CA . LYS A 1 74 ? -18.885 -5.720 -1.461 1.00 49.47 74 LYS A CA 1
ATOM 604 C C . LYS A 1 74 ? -18.820 -4.713 -2.611 1.00 49.47 74 LYS A C 1
ATOM 606 O O . LYS A 1 74 ? -17.813 -4.667 -3.314 1.00 49.47 74 LYS A O 1
ATOM 611 N N . VAL A 1 75 ? -19.829 -3.848 -2.744 1.00 41.12 75 VAL A N 1
ATOM 612 C CA . VAL A 1 75 ? -19.901 -2.849 -3.821 1.00 41.12 75 VAL A CA 1
ATOM 613 C C . VAL A 1 75 ? -18.762 -1.825 -3.719 1.00 41.12 75 VAL A C 1
ATOM 615 O O . VAL A 1 75 ? -18.021 -1.636 -4.680 1.00 41.12 75 VAL A O 1
ATOM 618 N N . LEU A 1 76 ? -18.518 -1.208 -2.558 1.00 46.69 76 LEU A N 1
ATOM 619 C CA . LEU A 1 76 ? -17.451 -0.195 -2.425 1.00 46.69 76 LEU A CA 1
ATOM 620 C C . LEU A 1 76 ? -16.033 -0.762 -2.611 1.00 46.69 76 LEU A C 1
ATOM 622 O O . LEU A 1 76 ? -15.144 -0.071 -3.123 1.00 46.69 76 LEU A O 1
ATOM 626 N N . THR A 1 77 ? -15.824 -2.019 -2.219 1.00 51.41 77 THR A N 1
ATOM 627 C CA . THR A 1 77 ? -14.532 -2.705 -2.354 1.00 51.41 77 THR A CA 1
ATOM 628 C C . THR A 1 77 ? -14.228 -3.034 -3.816 1.00 51.41 77 THR A C 1
ATOM 630 O O . THR A 1 77 ? -13.065 -3.004 -4.232 1.00 51.41 77 THR A O 1
ATOM 633 N N . GLU A 1 78 ? -15.256 -3.277 -4.635 1.00 53.50 78 GLU A N 1
ATOM 634 C CA . GLU A 1 78 ? -15.063 -3.604 -6.043 1.00 53.50 78 GLU A CA 1
ATOM 635 C C . GLU A 1 78 ? -14.712 -2.399 -6.922 1.00 53.50 78 GLU A C 1
ATOM 637 O O . GLU A 1 78 ? -13.867 -2.530 -7.814 1.00 53.50 78 GLU A O 1
ATOM 642 N N . PHE A 1 79 ? -15.270 -1.219 -6.638 1.00 55.62 79 PHE A N 1
ATOM 643 C CA . PHE A 1 79 ? -15.103 -0.032 -7.489 1.00 55.62 79 PHE A CA 1
ATOM 644 C C . PHE A 1 79 ? -13.698 0.594 -7.461 1.00 55.62 79 PHE A C 1
ATOM 646 O O . PHE A 1 79 ? -13.316 1.284 -8.404 1.00 55.62 79 PHE A O 1
ATOM 653 N N . ASN A 1 80 ? -12.895 0.345 -6.423 1.00 63.50 80 ASN A N 1
ATOM 654 C CA . ASN A 1 80 ? -11.594 1.013 -6.245 1.00 63.50 80 ASN A CA 1
ATOM 655 C C . ASN A 1 80 ? -10.373 0.102 -6.411 1.00 63.50 80 ASN A C 1
ATOM 657 O O . ASN A 1 80 ? -9.228 0.546 -6.252 1.00 63.50 80 ASN A O 1
ATOM 661 N N . ALA A 1 81 ? -10.607 -1.172 -6.708 1.00 76.06 81 ALA A N 1
ATOM 662 C CA . ALA A 1 81 ? -9.578 -2.190 -6.725 1.00 76.06 81 ALA A CA 1
ATOM 663 C C . ALA A 1 81 ? -9.215 -2.542 -8.175 1.00 76.06 81 ALA A C 1
ATOM 665 O O . ALA A 1 81 ? -9.981 -3.191 -8.885 1.00 76.06 81 ALA A O 1
ATOM 666 N N . LEU A 1 82 ? -8.034 -2.091 -8.600 1.00 89.75 82 LEU A N 1
ATOM 667 C CA . LEU A 1 82 ? -7.497 -2.256 -9.953 1.00 89.75 82 LEU A CA 1
ATOM 668 C C . LEU A 1 82 ? -6.461 -3.391 -9.978 1.00 89.75 82 LEU A C 1
ATOM 670 O O . LEU A 1 82 ? -5.884 -3.744 -8.948 1.00 89.75 82 LEU A O 1
ATOM 674 N N . ASN A 1 83 ? -6.186 -3.947 -11.159 1.00 93.56 83 ASN A N 1
ATOM 675 C CA . ASN A 1 83 ? -5.204 -5.022 -11.313 1.00 93.56 83 ASN A CA 1
ATOM 676 C C . ASN A 1 83 ? -3.843 -4.472 -11.745 1.00 93.56 83 ASN A C 1
ATOM 678 O O . ASN A 1 83 ? -3.743 -3.629 -12.639 1.00 93.56 83 ASN A O 1
ATOM 682 N N . CYS A 1 84 ? -2.768 -4.981 -11.144 1.00 94.69 84 CYS A N 1
ATOM 683 C CA . CYS A 1 84 ? -1.428 -4.738 -11.663 1.00 94.69 84 CYS A CA 1
ATOM 684 C C . CYS A 1 84 ? -1.213 -5.542 -12.951 1.00 94.69 84 CYS A C 1
ATOM 686 O O . CYS A 1 84 ? -1.291 -6.764 -12.923 1.00 94.69 84 CYS A O 1
ATOM 688 N N . ARG A 1 85 ? -0.819 -4.893 -14.049 1.00 94.44 85 ARG A N 1
ATOM 689 C CA . ARG A 1 85 ? -0.583 -5.555 -15.346 1.00 94.44 85 ARG A CA 1
ATOM 690 C C . ARG A 1 85 ? 0.531 -6.615 -15.329 1.00 94.44 85 ARG A C 1
ATOM 692 O O . ARG A 1 85 ? 0.578 -7.446 -16.222 1.00 94.44 85 ARG A O 1
ATOM 699 N N . ILE A 1 86 ? 1.416 -6.596 -14.332 1.00 94.44 86 ILE A N 1
ATOM 700 C CA . ILE A 1 86 ? 2.553 -7.526 -14.241 1.00 94.44 86 ILE A CA 1
ATOM 701 C C . ILE A 1 86 ? 2.183 -8.781 -13.438 1.00 94.44 86 ILE A C 1
ATOM 703 O O . ILE A 1 86 ? 2.303 -9.882 -13.954 1.00 94.44 86 ILE A O 1
ATOM 707 N N . CYS A 1 87 ? 1.710 -8.647 -12.190 1.00 94.81 87 CYS A N 1
ATOM 708 C CA . CYS A 1 87 ? 1.333 -9.818 -11.374 1.00 94.81 87 CYS A CA 1
ATOM 709 C C . CYS A 1 87 ? -0.146 -10.197 -11.463 1.00 94.81 87 CYS A C 1
ATOM 711 O O . CYS A 1 87 ? -0.542 -11.157 -10.811 1.00 94.81 87 CYS A O 1
ATOM 713 N N . GLN A 1 88 ? -0.969 -9.415 -12.165 1.00 93.06 88 GLN A N 1
ATOM 714 C CA . GLN A 1 88 ? -2.426 -9.574 -12.266 1.00 93.06 88 GLN A CA 1
ATOM 715 C C . GLN A 1 88 ? -3.170 -9.576 -10.919 1.00 93.06 88 GLN A C 1
ATOM 717 O O . GLN A 1 88 ? -4.367 -9.841 -10.866 1.00 93.06 88 GLN A O 1
ATOM 722 N N . LYS A 1 89 ? -2.492 -9.233 -9.814 1.00 92.44 89 LYS A N 1
ATOM 723 C CA . LYS A 1 89 ? -3.118 -9.125 -8.494 1.00 92.44 89 LYS A CA 1
ATOM 724 C C . LYS A 1 89 ? -3.963 -7.858 -8.417 1.00 92.44 89 LYS A C 1
ATOM 726 O O . LYS A 1 89 ? -3.501 -6.778 -8.804 1.00 92.44 89 LYS A O 1
ATOM 731 N N . ARG A 1 90 ? -5.161 -8.004 -7.852 1.00 90.38 90 ARG A N 1
ATOM 732 C CA . ARG A 1 90 ? -6.058 -6.902 -7.505 1.00 90.38 90 ARG A CA 1
ATOM 733 C C . ARG A 1 90 ? -5.507 -6.158 -6.289 1.00 90.38 90 ARG A C 1
ATOM 735 O O . ARG A 1 90 ? -5.117 -6.788 -5.307 1.00 90.38 90 ARG A O 1
ATOM 742 N N . MET A 1 91 ? -5.417 -4.832 -6.364 1.00 86.81 91 MET A N 1
ATOM 743 C CA . MET A 1 91 ? -4.819 -3.997 -5.320 1.00 86.81 91 MET A CA 1
ATOM 744 C C . MET A 1 91 ? -5.565 -2.669 -5.142 1.00 86.81 91 MET A C 1
ATOM 746 O O . MET A 1 91 ? -6.160 -2.162 -6.097 1.00 86.81 91 MET A O 1
ATOM 750 N N . PRO A 1 92 ? -5.486 -2.058 -3.945 1.00 83.75 92 PRO A N 1
ATOM 751 C CA . PRO A 1 92 ? -5.952 -0.695 -3.736 1.00 83.75 92 PRO A CA 1
ATOM 752 C C . PRO A 1 92 ? -5.264 0.278 -4.696 1.00 83.75 92 PRO A C 1
ATOM 754 O O . PRO A 1 92 ? -4.058 0.175 -4.942 1.00 83.75 92 PRO A O 1
ATOM 757 N N . ARG A 1 93 ? -6.004 1.280 -5.183 1.00 86.06 93 ARG A N 1
ATOM 758 C CA . ARG A 1 93 ? -5.481 2.313 -6.093 1.00 86.06 93 ARG A CA 1
ATOM 759 C C . ARG A 1 93 ? -4.226 3.017 -5.559 1.00 86.06 93 ARG A C 1
ATOM 761 O O . ARG A 1 93 ? -3.341 3.334 -6.343 1.00 86.06 93 ARG A O 1
ATOM 768 N N . ILE A 1 94 ? -4.110 3.190 -4.240 1.00 81.31 94 ILE A N 1
ATOM 769 C CA . ILE A 1 94 ? -2.934 3.785 -3.577 1.00 81.31 94 ILE A CA 1
ATOM 770 C C . ILE A 1 94 ? -1.648 2.953 -3.722 1.00 81.31 94 ILE A C 1
ATOM 772 O O . ILE A 1 94 ? -0.548 3.483 -3.598 1.00 81.31 94 ILE A O 1
ATOM 776 N N . SER A 1 95 ? -1.769 1.650 -3.987 1.00 85.50 95 SER A N 1
ATOM 777 C CA . SER A 1 95 ? -0.642 0.726 -4.169 1.00 85.50 95 SER A CA 1
ATOM 778 C C . SER A 1 95 ? -0.265 0.537 -5.640 1.00 85.50 95 SER A C 1
ATOM 780 O O . SER A 1 95 ? 0.649 -0.232 -5.952 1.00 85.50 95 SER A O 1
ATOM 782 N N . LEU A 1 96 ? -0.961 1.223 -6.547 1.00 91.69 96 LEU A N 1
ATOM 783 C CA . LEU A 1 96 ? -0.771 1.150 -7.987 1.00 91.69 96 LEU A CA 1
ATOM 784 C C . LEU A 1 96 ? -0.321 2.502 -8.525 1.00 91.69 96 LEU A C 1
ATOM 786 O O . LEU A 1 96 ? -0.755 3.562 -8.084 1.00 91.69 96 LEU A O 1
ATOM 790 N N . LYS A 1 97 ? 0.527 2.458 -9.545 1.00 93.38 97 LYS A N 1
ATOM 791 C CA . LYS A 1 97 ? 0.931 3.623 -10.310 1.00 93.38 97 LYS A CA 1
ATOM 792 C C . LYS A 1 97 ? 0.435 3.491 -11.737 1.00 93.38 97 LYS A C 1
ATOM 794 O O . LYS A 1 97 ? 0.640 2.466 -12.383 1.00 93.38 97 LYS A O 1
ATOM 799 N N . LEU A 1 98 ? -0.181 4.562 -12.220 1.00 94.25 98 LEU A N 1
ATOM 800 C CA . LEU A 1 98 ? -0.559 4.691 -13.615 1.00 94.25 98 LEU A CA 1
ATOM 801 C C . LEU A 1 98 ? 0.672 4.997 -14.476 1.00 94.25 98 LEU A C 1
ATOM 803 O O . LEU A 1 98 ? 1.395 5.965 -14.222 1.00 94.25 98 LEU A O 1
ATOM 807 N N . ILE A 1 99 ? 0.892 4.190 -15.508 1.00 94.12 99 ILE A N 1
ATOM 808 C CA . ILE A 1 99 ? 1.997 4.321 -16.452 1.00 94.12 99 ILE A CA 1
ATOM 809 C C . ILE A 1 99 ? 1.449 4.882 -17.765 1.00 94.12 99 ILE A C 1
ATOM 811 O O . ILE A 1 99 ? 0.801 4.181 -18.536 1.00 94.12 99 ILE A O 1
ATOM 815 N N . ARG A 1 100 ? 1.694 6.177 -18.003 1.00 92.12 100 ARG A N 1
ATOM 816 C CA . ARG A 1 100 ? 1.228 6.877 -19.215 1.00 92.12 100 ARG A CA 1
ATOM 817 C C . ARG A 1 100 ? 2.290 6.971 -20.305 1.00 92.12 100 ARG A C 1
ATOM 819 O O . ARG A 1 100 ? 1.988 6.778 -21.470 1.00 92.12 100 ARG A O 1
ATOM 826 N N . SER A 1 101 ? 3.529 7.291 -19.935 1.00 91.19 101 SER A N 1
ATOM 827 C CA . SER A 1 101 ? 4.573 7.588 -20.921 1.00 91.19 101 SER A CA 1
ATOM 828 C C . SER A 1 101 ? 5.118 6.321 -21.576 1.00 91.19 101 SER A C 1
ATOM 830 O O . SER A 1 101 ? 5.512 5.405 -20.848 1.00 91.19 101 SER A O 1
ATOM 832 N N . GLU A 1 102 ? 5.295 6.345 -22.895 1.00 90.94 102 GLU A N 1
ATOM 833 C CA . GLU A 1 102 ? 5.923 5.267 -23.674 1.00 90.94 102 GLU A CA 1
ATOM 834 C C . GLU A 1 102 ? 7.310 4.875 -23.144 1.00 90.94 102 GLU A C 1
ATOM 836 O O . GLU A 1 102 ? 7.593 3.697 -22.970 1.00 90.94 102 GLU A O 1
ATOM 841 N N . ALA A 1 103 ? 8.132 5.847 -22.731 1.00 89.12 103 ALA A N 1
ATOM 842 C CA . ALA A 1 103 ? 9.426 5.581 -22.091 1.00 89.12 103 ALA A CA 1
ATOM 843 C C . ALA A 1 103 ? 9.319 4.691 -20.835 1.00 89.12 103 ALA A C 1
ATOM 845 O O . ALA A 1 103 ? 10.148 3.813 -20.605 1.00 89.12 103 ALA A O 1
ATOM 846 N N . SER A 1 104 ? 8.283 4.911 -20.019 1.00 91.12 104 SER A N 1
ATOM 847 C CA . SER A 1 104 ? 8.033 4.098 -18.823 1.00 91.12 104 SER A CA 1
ATOM 848 C C . SER A 1 104 ? 7.427 2.740 -19.172 1.00 91.12 104 SER A C 1
ATOM 850 O O . SER A 1 104 ? 7.731 1.762 -18.495 1.00 91.12 104 SER A O 1
ATOM 852 N N . LYS A 1 105 ? 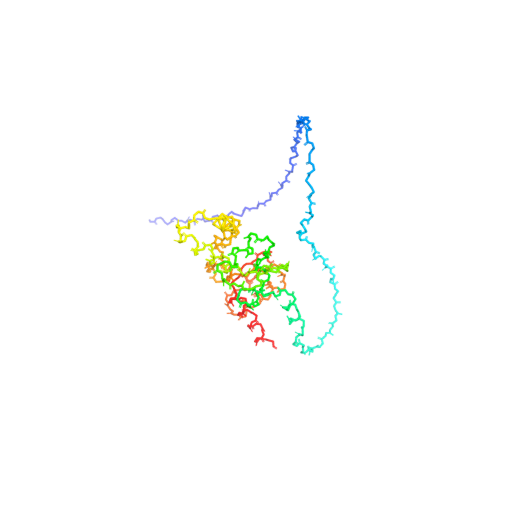6.585 2.666 -20.212 1.00 92.56 105 LYS A N 1
ATOM 853 C CA . LYS A 1 105 ? 6.044 1.393 -20.705 1.00 92.56 105 LYS A CA 1
ATOM 854 C C . LYS A 1 105 ? 7.157 0.494 -21.227 1.00 92.56 105 LYS A C 1
ATOM 856 O O . LYS A 1 105 ? 7.257 -0.648 -20.795 1.00 92.56 105 LYS A O 1
ATOM 861 N N . PHE A 1 106 ? 8.043 1.054 -22.046 1.00 90.56 106 PHE A N 1
ATOM 862 C CA . PHE A 1 106 ? 9.226 0.379 -22.560 1.00 90.56 106 PHE A CA 1
ATOM 863 C C . PHE A 1 106 ? 10.106 -0.156 -21.422 1.00 90.56 106 PHE A C 1
ATOM 865 O O . PHE A 1 106 ? 10.482 -1.321 -21.436 1.00 90.56 106 PHE A O 1
ATOM 872 N N . ALA A 1 107 ? 10.359 0.654 -20.386 1.00 89.62 107 ALA A N 1
ATOM 873 C CA . ALA A 1 107 ? 11.142 0.219 -19.229 1.00 89.62 107 ALA A CA 1
ATOM 874 C C . ALA A 1 107 ? 10.576 -1.000 -18.512 1.00 89.62 107 ALA A C 1
ATOM 876 O O . ALA A 1 107 ? 11.307 -1.906 -18.117 1.00 89.62 107 ALA A O 1
ATOM 877 N N . ILE A 1 108 ? 9.260 -1.026 -18.354 1.00 91.31 108 ILE A N 1
ATOM 878 C CA . ILE A 1 108 ? 8.579 -2.125 -17.684 1.00 91.31 108 ILE A CA 1
ATOM 879 C C . ILE A 1 108 ? 8.541 -3.363 -18.588 1.00 91.31 108 ILE A C 1
ATOM 881 O O . ILE A 1 108 ? 8.797 -4.467 -18.107 1.00 91.31 108 ILE A O 1
ATOM 885 N N . ALA A 1 109 ? 8.269 -3.180 -19.882 1.00 91.56 109 ALA A N 1
ATOM 886 C CA . ALA A 1 109 ? 8.250 -4.253 -20.870 1.00 91.56 109 ALA A CA 1
ATOM 887 C C . ALA A 1 109 ? 9.616 -4.943 -20.983 1.00 91.56 109 ALA A C 1
ATOM 889 O O . ALA A 1 109 ? 9.677 -6.166 -20.920 1.00 91.56 109 ALA A O 1
ATOM 890 N N . GLU A 1 110 ? 10.704 -4.174 -21.055 1.00 88.81 110 GLU A N 1
ATOM 891 C CA . GLU A 1 110 ? 12.071 -4.696 -21.154 1.00 88.81 110 GLU A CA 1
ATOM 892 C C . GLU A 1 110 ? 12.463 -5.516 -19.913 1.00 88.81 110 GLU A C 1
ATOM 894 O O . GLU A 1 110 ? 13.038 -6.598 -20.021 1.00 88.81 110 GLU A O 1
ATOM 899 N N . MET A 1 111 ? 12.112 -5.036 -18.715 1.00 89.12 111 MET A N 1
ATOM 900 C CA . MET A 1 111 ? 12.488 -5.696 -17.458 1.00 89.12 111 MET A CA 1
ATOM 901 C C . MET A 1 111 ? 11.676 -6.954 -17.154 1.00 89.12 111 MET A C 1
ATOM 903 O O . MET A 1 111 ? 12.220 -7.916 -16.612 1.00 89.12 111 MET A O 1
ATOM 907 N N . PHE A 1 112 ? 10.383 -6.966 -17.482 1.00 90.12 112 PHE A N 1
ATOM 908 C CA . PHE A 1 112 ? 9.493 -8.082 -17.149 1.00 90.12 112 PHE A CA 1
ATOM 909 C C . PHE A 1 112 ? 9.114 -8.962 -18.344 1.00 90.12 112 PHE A C 1
ATOM 911 O O . PHE A 1 112 ? 8.452 -9.976 -18.142 1.00 90.12 112 PHE A O 1
ATOM 918 N N . LYS A 1 113 ? 9.528 -8.601 -19.566 1.00 90.44 113 LYS A N 1
ATOM 919 C CA . LYS A 1 113 ? 9.189 -9.293 -20.822 1.00 90.44 113 LYS A CA 1
ATOM 920 C C . LYS A 1 113 ? 7.679 -9.516 -20.989 1.00 90.44 113 LYS A C 1
ATOM 922 O O . LYS A 1 113 ? 7.242 -10.584 -21.402 1.00 90.44 113 LYS A O 1
ATOM 927 N N . VAL A 1 114 ? 6.878 -8.514 -20.619 1.00 85.44 114 VAL A N 1
ATOM 928 C CA . VAL A 1 114 ? 5.409 -8.589 -20.674 1.00 85.44 114 VAL A CA 1
ATOM 929 C C . VAL A 1 114 ? 4.925 -8.179 -22.062 1.00 85.44 114 VAL A C 1
ATOM 931 O O . VAL A 1 114 ? 5.059 -7.017 -22.452 1.00 85.44 114 VAL A O 1
ATOM 934 N N . GLU A 1 115 ? 4.333 -9.121 -22.794 1.00 85.81 115 GLU A N 1
ATOM 935 C CA . GLU A 1 115 ? 3.679 -8.854 -24.079 1.00 85.81 115 GLU A CA 1
ATOM 936 C C . GLU A 1 115 ? 2.466 -7.920 -23.915 1.00 85.81 115 GLU A C 1
ATOM 938 O O . GLU A 1 115 ? 1.813 -7.877 -22.868 1.00 85.81 115 GLU A O 1
ATOM 943 N N . GLY A 1 116 ? 2.181 -7.112 -24.941 1.00 81.94 116 GLY A N 1
ATOM 944 C CA . GLY A 1 116 ? 1.040 -6.186 -24.937 1.00 81.94 116 GLY A CA 1
ATOM 945 C C . GLY A 1 116 ? 1.153 -5.023 -23.941 1.00 81.94 116 GLY A C 1
ATOM 946 O O . GLY A 1 116 ? 0.190 -4.293 -23.725 1.00 81.94 116 GLY A O 1
ATOM 947 N N . PHE A 1 117 ? 2.311 -4.803 -23.304 1.00 83.38 117 PHE A N 1
ATOM 948 C CA . PHE A 1 117 ? 2.493 -3.652 -22.406 1.00 83.38 117 PHE A CA 1
ATOM 949 C C . PHE A 1 117 ? 2.538 -2.312 -23.163 1.00 83.38 117 PHE A C 1
ATOM 951 O O . PHE A 1 117 ? 2.229 -1.264 -22.597 1.00 83.38 117 PHE A O 1
ATOM 958 N N . MET A 1 118 ? 2.898 -2.363 -24.449 1.00 83.56 118 MET A N 1
ATOM 959 C CA . MET A 1 118 ? 2.977 -1.213 -25.357 1.00 83.56 118 MET A CA 1
ATOM 960 C C . MET A 1 118 ? 1.628 -0.849 -25.999 1.00 83.56 118 MET A C 1
ATOM 962 O O . MET A 1 118 ? 1.576 0.038 -26.845 1.00 83.56 118 MET A O 1
ATOM 966 N N . GLU A 1 119 ? 0.532 -1.513 -25.618 1.00 86.25 119 GLU A N 1
ATOM 967 C CA . GLU A 1 119 ? -0.810 -1.121 -26.054 1.00 86.25 119 GLU A CA 1
ATOM 968 C C . GLU A 1 119 ? -1.121 0.339 -25.656 1.00 86.25 119 GLU A C 1
ATOM 970 O O . GLU A 1 119 ? -0.572 0.897 -24.696 1.00 86.25 119 GLU A O 1
ATOM 975 N N . THR A 1 120 ? -2.025 0.984 -26.395 1.00 78.25 120 THR A N 1
ATOM 976 C CA . THR A 1 120 ? -2.427 2.386 -26.174 1.00 78.25 120 THR A CA 1
ATOM 977 C C . THR A 1 120 ? -3.135 2.605 -24.837 1.00 78.25 120 THR A C 1
ATOM 979 O O . THR A 1 120 ? -3.171 3.731 -24.338 1.00 78.25 120 THR A O 1
ATOM 982 N N . ASN A 1 121 ? -3.639 1.540 -24.213 1.00 84.12 121 ASN A N 1
ATOM 983 C CA . ASN A 1 121 ? -4.371 1.637 -22.962 1.00 84.12 121 ASN A CA 1
ATOM 984 C C . ASN A 1 121 ? -3.463 2.018 -21.780 1.00 84.12 121 ASN A C 1
ATOM 986 O O . ASN A 1 121 ? -2.333 1.532 -21.661 1.00 84.12 121 ASN A O 1
ATOM 990 N N . PRO A 1 122 ? -3.947 2.873 -20.863 1.00 80.38 122 PRO A N 1
ATOM 991 C CA . PRO A 1 122 ? -3.236 3.167 -19.629 1.00 80.38 122 PRO A CA 1
ATOM 992 C C . PRO A 1 122 ? -3.043 1.886 -18.808 1.00 80.38 122 PRO A C 1
ATOM 994 O O . PRO A 1 122 ? -4.005 1.189 -18.489 1.00 80.38 122 PRO A O 1
ATOM 997 N N . THR A 1 123 ? -1.801 1.587 -18.428 1.00 92.38 123 THR A N 1
ATOM 998 C CA . THR A 1 123 ? -1.479 0.400 -17.630 1.00 92.38 123 THR A CA 1
ATOM 999 C C . THR A 1 123 ? -1.196 0.777 -16.181 1.00 92.38 123 THR A C 1
ATOM 1001 O O . THR A 1 123 ? -0.502 1.752 -15.883 1.00 92.38 123 THR A O 1
ATOM 1004 N N . TYR A 1 124 ? -1.742 -0.006 -15.252 1.00 94.00 124 TYR A N 1
ATOM 1005 C CA . TYR A 1 124 ? -1.454 0.126 -13.827 1.00 94.00 124 TYR A CA 1
ATOM 1006 C C . TYR A 1 124 ? -0.408 -0.901 -13.409 1.00 94.00 124 TYR A C 1
ATOM 1008 O O . TYR A 1 124 ? -0.510 -2.089 -13.722 1.00 94.00 124 TYR A O 1
ATOM 1016 N N . VAL A 1 125 ? 0.598 -0.455 -12.662 1.00 94.69 125 VAL A N 1
ATOM 1017 C CA . VAL A 1 125 ? 1.648 -1.319 -12.116 1.00 94.69 125 VAL A CA 1
ATOM 1018 C C . VAL A 1 125 ? 1.777 -1.087 -10.623 1.00 94.69 125 VAL A C 1
ATOM 1020 O O . VAL A 1 125 ? 1.786 0.054 -10.170 1.00 94.69 125 VAL A O 1
ATOM 1023 N N . CYS A 1 126 ? 1.862 -2.162 -9.839 1.00 94.00 126 CYS A N 1
ATOM 1024 C CA . CYS A 1 126 ? 2.014 -2.026 -8.400 1.00 94.00 126 CYS A CA 1
ATOM 1025 C C . CYS A 1 126 ? 3.380 -1.457 -8.026 1.00 94.00 126 CYS A C 1
ATOM 1027 O O . CYS A 1 126 ? 4.401 -1.704 -8.674 1.00 94.00 126 CYS A O 1
ATOM 1029 N N . VAL A 1 127 ? 3.381 -0.704 -6.930 1.00 91.50 127 VAL A N 1
ATOM 1030 C CA . VAL A 1 127 ? 4.565 -0.048 -6.372 1.00 91.50 127 VAL A CA 1
ATOM 1031 C C . VAL A 1 127 ? 5.704 -1.045 -6.136 1.00 91.50 127 VAL A C 1
ATOM 1033 O O . VAL A 1 127 ? 6.858 -0.711 -6.389 1.00 91.50 127 VAL A O 1
ATOM 1036 N N . SER A 1 128 ? 5.398 -2.289 -5.747 1.00 90.44 128 SER A N 1
ATOM 1037 C CA . SER A 1 128 ? 6.415 -3.320 -5.513 1.00 90.44 128 SER A CA 1
ATOM 1038 C C . SER A 1 128 ? 7.191 -3.713 -6.775 1.00 90.44 128 SER A C 1
ATOM 1040 O O . SER A 1 128 ? 8.403 -3.895 -6.698 1.00 90.44 128 SER A O 1
ATOM 1042 N N . HIS A 1 129 ? 6.553 -3.790 -7.946 1.00 94.62 129 HIS A N 1
ATOM 1043 C CA . HIS A 1 129 ? 7.281 -4.059 -9.192 1.00 94.62 129 HIS A CA 1
ATOM 1044 C C . HIS A 1 129 ? 8.132 -2.880 -9.642 1.00 94.62 129 HIS A C 1
ATOM 1046 O O . HIS A 1 129 ? 9.236 -3.080 -10.138 1.00 94.62 129 HIS A O 1
ATOM 1052 N N . ILE A 1 130 ? 7.648 -1.652 -9.445 1.00 93.06 130 ILE A N 1
ATOM 1053 C CA . ILE A 1 130 ? 8.444 -0.455 -9.734 1.00 93.06 130 ILE A CA 1
ATOM 1054 C C . ILE A 1 130 ? 9.678 -0.430 -8.833 1.00 93.06 130 ILE A C 1
ATOM 1056 O O . ILE A 1 130 ? 10.777 -0.164 -9.310 1.00 93.06 130 ILE A O 1
ATOM 1060 N N . GLN A 1 131 ? 9.512 -0.762 -7.550 1.00 90.88 131 GLN A N 1
ATOM 1061 C CA . GLN A 1 131 ? 10.627 -0.885 -6.619 1.00 90.88 131 GLN A CA 1
ATOM 1062 C C . GLN A 1 131 ? 11.615 -1.967 -7.060 1.00 90.88 131 GLN A C 1
ATOM 1064 O O . GLN A 1 131 ? 12.818 -1.737 -7.007 1.00 90.88 131 GLN A O 1
ATOM 1069 N N . LYS A 1 132 ? 11.120 -3.114 -7.537 1.00 91.88 132 LYS A N 1
ATOM 1070 C CA . LYS A 1 132 ? 11.973 -4.181 -8.066 1.00 91.88 132 LYS A CA 1
ATOM 1071 C C . LYS A 1 132 ? 12.814 -3.701 -9.252 1.00 91.88 132 LYS A C 1
ATOM 1073 O O . LYS A 1 132 ? 14.015 -3.911 -9.232 1.00 91.88 132 LYS A O 1
ATOM 1078 N N . ILE A 1 133 ? 12.225 -2.983 -10.216 1.00 90.88 133 ILE A N 1
ATOM 1079 C CA . ILE A 1 133 ? 12.979 -2.388 -11.339 1.00 90.88 133 ILE A CA 1
ATOM 1080 C C . ILE A 1 133 ? 14.090 -1.466 -10.825 1.00 90.88 133 ILE A C 1
ATOM 1082 O O . ILE A 1 133 ? 15.216 -1.527 -11.308 1.00 90.88 133 ILE A O 1
ATOM 1086 N N . ILE A 1 134 ? 13.771 -0.600 -9.858 1.00 90.50 134 ILE A N 1
ATOM 1087 C CA . ILE A 1 134 ? 14.746 0.339 -9.290 1.00 90.50 134 ILE A CA 1
ATOM 1088 C C . ILE A 1 134 ? 15.910 -0.426 -8.649 1.00 90.50 134 ILE A C 1
ATOM 1090 O O . ILE A 1 134 ? 17.059 -0.114 -8.944 1.00 90.50 134 ILE A O 1
ATOM 1094 N N . ASN A 1 135 ? 15.613 -1.435 -7.827 1.00 88.44 135 ASN A N 1
ATOM 1095 C CA . ASN A 1 135 ? 16.626 -2.234 -7.139 1.00 88.44 135 ASN A CA 1
ATOM 1096 C C . ASN A 1 135 ? 17.489 -3.036 -8.128 1.00 88.44 135 ASN A C 1
ATOM 1098 O O . ASN A 1 135 ? 18.712 -2.966 -8.066 1.00 88.44 135 ASN A O 1
ATOM 1102 N N . ASP A 1 136 ? 16.857 -3.732 -9.080 1.00 87.94 136 ASP A N 1
ATOM 1103 C CA . ASP A 1 136 ? 17.543 -4.588 -10.054 1.00 87.94 136 ASP A CA 1
ATOM 1104 C C . ASP A 1 136 ? 18.508 -3.785 -10.944 1.00 87.94 136 ASP A C 1
ATOM 1106 O O . ASP A 1 136 ? 19.538 -4.307 -11.373 1.00 87.94 136 ASP A O 1
ATOM 1110 N N . ILE A 1 137 ? 18.184 -2.524 -11.248 1.00 85.38 137 ILE A N 1
ATOM 1111 C CA . ILE A 1 137 ? 19.040 -1.653 -12.063 1.00 85.38 137 ILE A CA 1
ATOM 1112 C C . ILE A 1 137 ? 20.129 -0.982 -11.219 1.00 85.38 137 ILE A C 1
ATOM 1114 O O . ILE A 1 137 ? 21.260 -0.866 -11.690 1.00 85.38 137 ILE A O 1
ATOM 1118 N N . ASP A 1 138 ? 19.822 -0.576 -9.985 1.00 80.81 138 ASP A N 1
ATOM 1119 C CA . ASP A 1 138 ? 20.820 0.005 -9.081 1.00 80.81 138 ASP A CA 1
ATOM 1120 C C . ASP A 1 138 ? 21.929 -0.993 -8.723 1.00 80.81 138 ASP A C 1
ATOM 1122 O O . ASP A 1 138 ? 23.079 -0.591 -8.573 1.00 80.81 138 ASP A O 1
ATOM 1126 N N . GLU A 1 139 ? 21.624 -2.290 -8.655 1.00 80.06 139 GLU A N 1
ATOM 1127 C CA . GLU A 1 139 ? 22.627 -3.338 -8.433 1.00 80.06 139 GLU A CA 1
ATOM 1128 C C . GLU A 1 139 ? 23.458 -3.646 -9.694 1.00 80.06 139 GLU A C 1
ATOM 1130 O O . GLU A 1 139 ? 24.642 -3.978 -9.608 1.00 80.06 139 GLU A O 1
ATOM 1135 N N . LYS A 1 140 ? 22.881 -3.490 -10.892 1.00 75.31 140 LYS A N 1
ATOM 1136 C CA . LYS A 1 140 ? 23.519 -3.828 -12.178 1.00 75.31 140 LYS A CA 1
ATOM 1137 C C . LYS A 1 140 ? 24.285 -2.655 -12.799 1.00 75.31 140 LYS A C 1
ATOM 1139 O O . LYS A 1 140 ? 24.195 -2.446 -14.003 1.00 75.31 140 LYS A O 1
ATOM 1144 N N . VAL A 1 141 ? 25.094 -1.942 -12.005 1.00 57.28 141 VAL A N 1
ATOM 1145 C CA . VAL A 1 141 ? 25.838 -0.676 -12.283 1.00 57.28 141 VAL A CA 1
ATOM 1146 C C . VAL A 1 141 ? 26.647 -0.607 -13.606 1.00 57.28 141 VAL A C 1
ATOM 1148 O O . VAL A 1 141 ? 27.210 0.429 -13.946 1.00 57.28 141 VAL A O 1
ATOM 1151 N N . LYS A 1 142 ? 26.689 -1.661 -14.421 1.00 64.69 142 LYS A N 1
ATOM 1152 C CA . LYS A 1 142 ? 27.291 -1.669 -15.758 1.00 64.69 142 LYS A CA 1
ATOM 1153 C C . LYS A 1 142 ? 26.241 -1.987 -16.822 1.00 64.69 142 LYS A C 1
ATOM 1155 O O . LYS A 1 142 ? 26.277 -3.055 -17.428 1.00 64.69 142 LYS A O 1
ATOM 1160 N N . ILE A 1 143 ? 25.306 -1.068 -17.049 1.00 58.41 143 ILE A N 1
ATOM 1161 C CA . ILE A 1 143 ? 24.457 -1.141 -18.242 1.00 58.41 143 ILE A CA 1
ATOM 1162 C C . ILE A 1 143 ? 25.262 -0.544 -19.416 1.00 58.41 143 ILE A C 1
ATOM 1164 O O . ILE A 1 143 ? 25.863 0.519 -19.262 1.00 58.41 143 ILE A O 1
ATOM 1168 N N . PRO A 1 144 ? 25.373 -1.240 -20.561 1.00 57.16 144 PRO A N 1
ATOM 1169 C CA . PRO A 1 144 ? 26.035 -0.709 -21.749 1.00 57.16 144 PRO A CA 1
ATOM 1170 C C . PRO A 1 144 ? 25.237 0.463 -22.341 1.00 57.16 144 PRO A C 1
ATOM 1172 O O . PRO A 1 144 ? 24.011 0.421 -22.330 1.00 57.16 144 PRO A O 1
ATOM 1175 N N . GLY A 1 145 ? 25.950 1.453 -22.898 1.00 74.06 145 GLY A N 1
ATOM 1176 C CA . GLY A 1 145 ? 25.481 2.775 -23.364 1.00 74.06 145 GLY A CA 1
ATOM 1177 C C . GLY A 1 145 ? 24.447 2.820 -24.496 1.00 74.06 145 GLY A C 1
ATOM 1178 O O . GLY A 1 145 ? 24.571 3.638 -25.406 1.00 74.06 145 GLY A O 1
ATOM 1179 N N . ASN A 1 146 ? 23.452 1.939 -24.495 1.00 80.88 146 ASN A N 1
ATOM 1180 C CA . ASN A 1 146 ? 22.403 1.890 -25.501 1.00 80.88 146 ASN A CA 1
ATOM 1181 C C . ASN A 1 146 ? 21.273 2.907 -25.203 1.00 80.88 146 ASN A C 1
ATOM 1183 O O . ASN A 1 146 ? 21.073 3.313 -24.058 1.00 80.88 146 ASN A O 1
ATOM 1187 N N . PRO A 1 147 ? 20.486 3.326 -26.212 1.00 78.38 147 PRO A N 1
ATOM 1188 C CA . PRO A 1 147 ? 19.367 4.258 -26.016 1.00 78.38 147 PRO A CA 1
ATOM 1189 C C . PRO A 1 147 ? 18.339 3.799 -24.966 1.00 78.38 147 PRO A C 1
ATOM 1191 O O . PRO A 1 147 ? 17.754 4.624 -24.261 1.00 78.38 147 PRO A O 1
ATOM 1194 N N . SER A 1 148 ? 18.151 2.485 -24.809 1.00 82.06 148 SER A N 1
ATOM 1195 C CA . SER A 1 148 ? 17.297 1.903 -23.769 1.00 82.06 148 SER A CA 1
ATOM 1196 C C . SER A 1 148 ? 17.786 2.214 -22.353 1.00 82.06 148 SER A C 1
ATOM 1198 O O . SER A 1 148 ? 16.968 2.441 -21.463 1.00 82.06 148 SER A O 1
ATOM 1200 N N . GLU A 1 149 ? 19.096 2.313 -22.129 1.00 83.25 149 GLU A N 1
ATOM 1201 C CA . GLU A 1 149 ? 19.661 2.669 -20.830 1.00 83.25 149 GLU A CA 1
ATOM 1202 C C . GLU A 1 149 ? 19.215 4.064 -20.385 1.00 83.25 149 GLU A C 1
ATOM 1204 O O . GLU A 1 149 ? 18.850 4.274 -19.224 1.00 83.25 149 GLU A O 1
ATOM 1209 N N . HIS A 1 150 ? 19.206 5.024 -21.310 1.00 85.69 150 HIS A N 1
ATOM 1210 C CA . HIS A 1 150 ? 18.781 6.383 -21.003 1.00 85.69 150 HIS A CA 1
ATOM 1211 C C . HIS A 1 150 ? 17.326 6.411 -20.513 1.00 85.69 150 HIS A C 1
ATOM 1213 O O . HIS A 1 150 ? 17.021 7.047 -19.499 1.00 85.69 150 HIS A O 1
ATOM 1219 N N . LEU A 1 151 ? 16.439 5.659 -21.173 1.00 88.06 151 LEU A N 1
ATOM 1220 C CA . LEU A 1 151 ? 15.037 5.534 -20.769 1.00 88.06 151 LEU A CA 1
ATOM 1221 C C . LEU A 1 151 ? 14.895 4.852 -19.402 1.00 88.06 151 LEU A C 1
ATOM 1223 O O . LEU A 1 151 ? 14.114 5.326 -18.573 1.00 88.06 151 LEU A O 1
ATOM 1227 N N . MET A 1 152 ? 15.691 3.812 -19.121 1.00 88.38 152 MET A N 1
ATOM 1228 C CA . MET A 1 152 ? 15.718 3.158 -17.806 1.00 88.38 152 MET A CA 1
ATOM 1229 C C . MET A 1 152 ? 16.131 4.129 -16.700 1.00 88.38 152 MET A C 1
ATOM 1231 O O . MET A 1 152 ? 15.451 4.252 -15.680 1.00 88.38 152 MET A O 1
ATOM 1235 N N . ARG A 1 153 ? 17.218 4.879 -16.905 1.00 87.44 153 ARG A N 1
ATOM 1236 C CA . ARG A 1 153 ? 17.707 5.866 -15.933 1.00 87.44 153 ARG A CA 1
ATOM 1237 C C . ARG A 1 153 ? 16.683 6.977 -15.698 1.00 87.44 153 ARG A C 1
ATOM 1239 O O . ARG A 1 153 ? 16.473 7.378 -14.553 1.00 87.44 153 ARG A O 1
ATOM 1246 N N . LEU A 1 154 ? 16.009 7.450 -16.750 1.00 88.94 154 LEU A N 1
ATOM 1247 C CA . LEU A 1 154 ? 14.916 8.420 -16.626 1.00 88.94 154 LEU A CA 1
ATOM 1248 C C . LEU A 1 154 ? 13.735 7.851 -15.833 1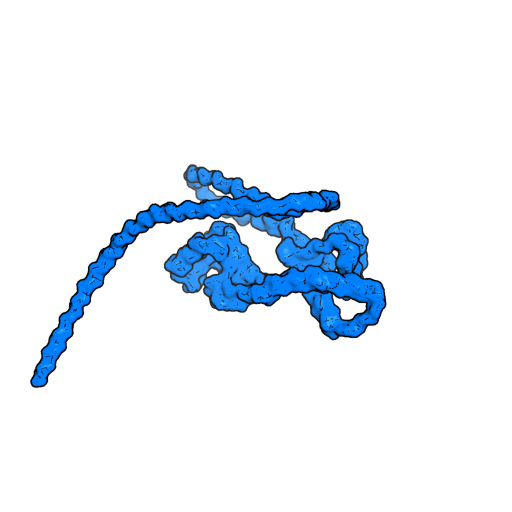.00 88.94 154 LEU A C 1
ATOM 1250 O O . LEU A 1 154 ? 13.200 8.542 -14.960 1.00 88.94 154 LEU A O 1
ATOM 1254 N N . PHE A 1 155 ? 13.347 6.602 -16.100 1.00 91.00 155 PHE A N 1
ATOM 1255 C CA . PHE A 1 155 ? 12.303 5.912 -15.349 1.00 91.00 155 PHE A CA 1
ATOM 1256 C C . PHE A 1 155 ? 12.662 5.833 -13.863 1.00 91.00 155 PHE A C 1
ATOM 1258 O O . PHE A 1 155 ? 11.867 6.254 -13.018 1.00 91.00 155 PHE A O 1
ATOM 1265 N N . ILE A 1 156 ? 13.871 5.382 -13.528 1.00 90.38 156 ILE A N 1
ATOM 1266 C CA . ILE A 1 156 ? 14.339 5.294 -12.140 1.00 90.38 156 ILE A CA 1
ATOM 1267 C C . ILE A 1 156 ? 14.351 6.666 -11.495 1.00 90.38 156 ILE A C 1
ATOM 1269 O O . ILE A 1 156 ? 13.782 6.825 -10.423 1.00 90.38 156 ILE A O 1
ATOM 1273 N N . ARG A 1 157 ? 14.931 7.683 -12.142 1.00 90.25 157 ARG A N 1
ATOM 1274 C CA . ARG A 1 157 ? 15.007 9.033 -11.574 1.00 90.25 157 ARG A CA 1
ATOM 1275 C C . ARG A 1 157 ? 13.619 9.573 -11.237 1.00 90.25 157 ARG A C 1
ATOM 1277 O O . ARG A 1 157 ? 13.428 10.074 -10.134 1.00 90.25 157 ARG A O 1
ATOM 1284 N N . LYS A 1 158 ? 12.640 9.412 -12.133 1.00 90.50 158 LYS A N 1
ATOM 1285 C CA . LYS A 1 158 ? 11.249 9.841 -11.902 1.00 90.50 158 LYS A CA 1
ATOM 1286 C C . LYS A 1 158 ? 10.558 9.054 -10.787 1.00 90.50 158 LYS A C 1
ATOM 1288 O O . LYS A 1 158 ? 9.762 9.619 -10.044 1.00 90.50 158 LYS A O 1
ATOM 1293 N N . ASN A 1 159 ? 10.828 7.756 -10.667 1.00 88.75 159 ASN A N 1
ATOM 1294 C CA . ASN A 1 159 ? 10.161 6.905 -9.680 1.00 88.75 159 ASN A CA 1
ATOM 1295 C C . ASN A 1 159 ? 10.853 6.903 -8.310 1.00 88.75 159 ASN A C 1
ATOM 1297 O O . ASN A 1 159 ? 10.180 6.750 -7.297 1.00 88.75 159 ASN A O 1
ATOM 1301 N N . ARG A 1 160 ? 12.166 7.138 -8.248 1.00 87.62 160 ARG A N 1
ATOM 1302 C CA . ARG A 1 160 ? 12.956 7.109 -7.012 1.00 87.62 160 ARG A CA 1
ATOM 1303 C C . ARG A 1 160 ? 12.491 8.161 -6.011 1.00 87.62 160 ARG A C 1
ATOM 1305 O O . ARG A 1 160 ? 12.438 7.859 -4.827 1.00 87.62 160 ARG A O 1
ATOM 1312 N N . TYR A 1 161 ? 12.118 9.363 -6.458 1.00 80.62 161 TYR A N 1
ATOM 1313 C CA . TYR A 1 161 ? 11.566 10.386 -5.557 1.00 80.62 161 TYR A CA 1
ATOM 1314 C C . TYR A 1 161 ? 10.270 9.921 -4.888 1.00 80.62 161 TYR A C 1
ATOM 1316 O O . TYR A 1 161 ? 10.127 10.058 -3.677 1.00 80.62 161 TYR A O 1
ATOM 1324 N N . LEU A 1 162 ? 9.381 9.292 -5.660 1.00 74.81 162 LEU A N 1
ATOM 1325 C CA . LEU A 1 162 ? 8.114 8.761 -5.155 1.00 74.81 162 LEU A CA 1
ATOM 1326 C C . LEU A 1 162 ? 8.338 7.609 -4.170 1.00 74.81 162 LEU A C 1
ATOM 1328 O O . LEU A 1 162 ? 7.638 7.508 -3.166 1.00 74.81 162 LEU A O 1
ATOM 1332 N N . MET A 1 163 ? 9.349 6.772 -4.412 1.00 77.19 163 MET A N 1
ATOM 1333 C CA . MET A 1 163 ? 9.688 5.688 -3.488 1.00 77.19 163 MET A CA 1
ATOM 1334 C C . MET A 1 163 ? 10.378 6.194 -2.224 1.00 77.19 163 MET A C 1
ATOM 1336 O O . MET A 1 163 ? 10.065 5.717 -1.137 1.00 77.19 163 MET A O 1
ATOM 1340 N N . LYS A 1 164 ? 11.241 7.214 -2.320 1.00 74.75 164 LYS A N 1
ATOM 1341 C CA . LYS A 1 164 ? 11.884 7.834 -1.151 1.00 74.75 164 LYS A CA 1
ATOM 1342 C C . LYS A 1 164 ? 10.869 8.437 -0.185 1.00 74.75 164 LYS A C 1
ATOM 1344 O O . LYS A 1 164 ? 11.043 8.293 1.019 1.00 74.75 164 LYS A O 1
ATOM 1349 N N . THR A 1 165 ? 9.802 9.060 -0.686 1.00 65.12 165 THR A N 1
ATOM 1350 C CA . THR A 1 165 ? 8.727 9.582 0.173 1.00 65.12 165 THR A CA 1
ATOM 1351 C C . THR A 1 165 ? 7.936 8.484 0.885 1.00 65.12 165 THR A C 1
ATOM 1353 O O . THR A 1 165 ? 7.390 8.738 1.955 1.00 65.12 165 THR A O 1
ATOM 1356 N N . ILE A 1 166 ? 7.894 7.273 0.319 1.00 65.56 166 ILE A N 1
ATOM 1357 C CA . ILE A 1 166 ? 7.171 6.124 0.880 1.00 65.56 166 ILE A CA 1
ATOM 1358 C C . ILE A 1 166 ? 8.057 5.332 1.858 1.00 65.56 166 ILE A C 1
ATOM 1360 O O . ILE A 1 166 ? 7.581 4.917 2.910 1.00 65.56 166 ILE A O 1
ATOM 1364 N N . GLN A 1 167 ? 9.340 5.132 1.539 1.00 62.81 167 GLN A N 1
ATOM 1365 C CA . GLN A 1 167 ? 10.256 4.280 2.312 1.00 62.81 167 GLN A CA 1
ATOM 1366 C C . GLN A 1 167 ? 10.838 4.938 3.572 1.00 62.81 167 GLN A C 1
ATOM 1368 O O . GLN A 1 167 ? 11.264 4.219 4.471 1.00 62.81 167 GLN A O 1
ATOM 1373 N N . SER A 1 168 ? 10.868 6.271 3.681 1.00 60.91 168 SER A N 1
ATOM 1374 C CA . SER A 1 168 ? 11.495 6.943 4.835 1.00 60.91 168 SER A CA 1
ATOM 1375 C C . SER A 1 168 ? 10.539 7.276 5.979 1.00 60.91 168 SER A C 1
ATOM 1377 O O . SER A 1 168 ? 10.989 7.506 7.100 1.00 60.91 168 SER A O 1
ATOM 1379 N N . LYS A 1 169 ? 9.221 7.269 5.746 1.00 68.50 169 LYS A N 1
ATOM 1380 C CA . L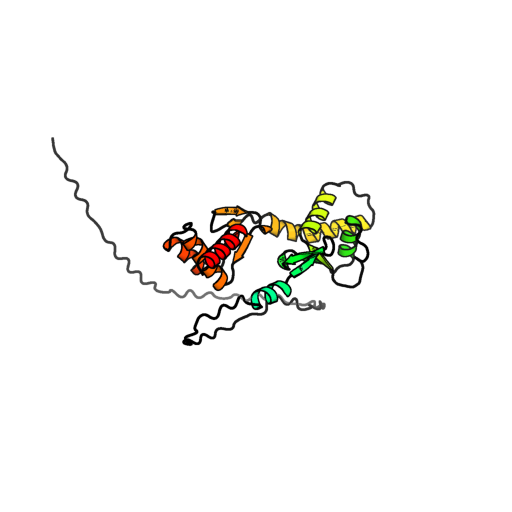YS A 1 169 ? 8.240 7.581 6.792 1.00 68.50 169 LYS A CA 1
ATOM 1381 C C . LYS A 1 169 ? 7.856 6.316 7.544 1.00 68.50 169 LYS A C 1
ATOM 1383 O O . LYS A 1 169 ? 6.748 5.803 7.427 1.00 68.50 169 LYS A O 1
ATOM 1388 N N . ARG A 1 170 ? 8.809 5.816 8.329 1.00 78.62 170 ARG A N 1
ATOM 1389 C CA . ARG A 1 170 ? 8.504 4.921 9.443 1.00 78.62 170 ARG A CA 1
ATOM 1390 C C . ARG A 1 170 ? 7.532 5.653 10.359 1.00 78.62 170 ARG A C 1
ATOM 1392 O O . ARG A 1 170 ? 7.871 6.688 10.923 1.00 78.62 170 ARG A O 1
ATOM 1399 N N . GLN A 1 171 ? 6.316 5.141 10.446 1.00 87.62 171 GLN A N 1
ATOM 1400 C CA . GLN A 1 171 ? 5.280 5.688 11.308 1.00 87.62 171 GLN A CA 1
ATOM 1401 C C . GLN A 1 171 ? 4.964 4.673 12.403 1.00 87.62 171 GLN A C 1
ATOM 1403 O O . GLN A 1 171 ? 5.217 3.470 12.272 1.00 87.62 171 GLN A O 1
ATOM 1408 N N . VAL A 1 172 ? 4.461 5.185 13.516 1.00 90.94 172 VAL A N 1
ATOM 1409 C CA . VAL A 1 172 ? 4.164 4.401 14.709 1.00 90.94 172 VAL A CA 1
ATOM 1410 C C . VAL A 1 172 ? 2.674 4.093 14.711 1.00 90.94 172 VAL A C 1
ATOM 1412 O O . VAL A 1 172 ? 1.853 4.995 14.563 1.00 90.94 172 VAL A O 1
ATOM 1415 N N . CYS A 1 173 ? 2.313 2.818 14.855 1.00 92.75 173 CYS A N 1
ATOM 1416 C CA . CYS A 1 173 ? 0.916 2.444 15.046 1.00 92.75 173 CYS A CA 1
ATOM 1417 C C . CYS A 1 173 ? 0.418 2.994 16.389 1.00 92.75 173 CYS A C 1
ATOM 1419 O O . CYS A 1 173 ? 1.042 2.747 17.415 1.00 92.75 173 CYS A O 1
ATOM 1421 N N . GLN A 1 174 ? -0.722 3.684 16.400 1.00 91.62 174 GLN A N 1
ATOM 1422 C CA . GLN A 1 174 ? -1.278 4.264 17.627 1.00 91.62 174 GLN A CA 1
ATOM 1423 C C . GLN A 1 174 ? -1.729 3.211 18.657 1.00 91.62 174 GLN A C 1
ATOM 1425 O O . GLN A 1 174 ? -1.793 3.531 19.835 1.00 91.62 174 GLN A O 1
ATOM 1430 N N . VAL A 1 175 ? -2.001 1.972 18.225 1.00 92.12 175 VAL A N 1
ATOM 1431 C CA . VAL A 1 175 ? -2.461 0.877 19.097 1.00 92.12 175 VAL A CA 1
ATOM 1432 C C . VAL A 1 175 ? -1.288 0.171 19.779 1.00 92.12 175 VAL A C 1
ATOM 1434 O O . VAL A 1 175 ? -1.228 0.121 20.999 1.00 92.12 175 VAL A O 1
ATOM 1437 N N . CYS A 1 176 ? -0.333 -0.371 19.011 1.00 93.69 176 CYS A N 1
ATOM 1438 C CA . CYS A 1 176 ? 0.785 -1.133 19.588 1.00 93.69 176 CYS A CA 1
ATOM 1439 C C . CYS A 1 176 ? 2.080 -0.347 19.766 1.00 93.69 176 CYS A C 1
ATOM 1441 O O . CYS A 1 176 ? 3.080 -0.921 20.192 1.00 93.69 176 CYS A O 1
ATOM 1443 N N . HIS A 1 177 ? 2.115 0.917 19.348 1.00 91.56 177 HIS A N 1
ATOM 1444 C CA . HIS A 1 177 ? 3.303 1.772 19.378 1.00 91.56 177 HIS A CA 1
ATOM 1445 C C . HIS A 1 177 ? 4.533 1.202 18.651 1.00 91.56 177 HIS A C 1
ATOM 1447 O O . HIS A 1 177 ? 5.642 1.716 18.786 1.00 91.56 177 HIS A O 1
ATOM 1453 N N . MET A 1 178 ? 4.353 0.175 17.816 1.00 91.56 178 MET A N 1
ATOM 1454 C CA . MET A 1 178 ? 5.429 -0.365 16.999 1.00 91.56 178 MET A CA 1
ATOM 1455 C C . MET A 1 178 ? 5.593 0.462 15.731 1.00 91.56 178 MET A C 1
ATOM 1457 O O . MET A 1 178 ? 4.626 0.755 15.019 1.00 91.56 178 MET A O 1
ATOM 1461 N N . THR A 1 179 ? 6.845 0.753 15.405 1.00 89.50 179 THR A N 1
ATOM 1462 C CA . THR A 1 179 ? 7.223 1.319 14.116 1.00 89.50 179 THR A CA 1
ATOM 1463 C C . THR A 1 179 ? 6.963 0.303 13.009 1.00 89.50 179 THR A C 1
ATOM 1465 O O . THR A 1 179 ? 7.430 -0.837 13.073 1.00 89.50 179 THR A O 1
ATOM 1468 N N . LYS A 1 180 ? 6.220 0.703 11.978 1.00 86.56 180 LYS A N 1
ATOM 1469 C CA . LYS A 1 180 ? 5.941 -0.133 10.806 1.00 86.56 180 LYS A CA 1
ATOM 1470 C C . LYS A 1 180 ? 6.267 0.628 9.525 1.00 86.56 180 LYS A C 1
ATOM 1472 O O . LYS A 1 180 ? 6.256 1.859 9.482 1.00 86.56 180 LYS A O 1
ATOM 1477 N N . ASP A 1 181 ? 6.542 -0.133 8.473 1.00 80.06 181 ASP A N 1
ATOM 1478 C CA . ASP A 1 181 ? 6.665 0.417 7.127 1.00 80.06 181 ASP A CA 1
ATOM 1479 C C . ASP A 1 181 ? 5.285 0.872 6.628 1.00 80.06 181 ASP A C 1
ATOM 1481 O O . ASP A 1 181 ? 4.284 0.196 6.878 1.00 80.06 181 ASP A O 1
ATOM 1485 N N . LEU A 1 182 ? 5.236 1.976 5.875 1.00 72.94 182 LEU A N 1
ATOM 1486 C CA . LEU A 1 182 ? 4.004 2.582 5.354 1.00 72.94 182 LEU A CA 1
ATOM 1487 C C . LEU A 1 182 ? 2.999 1.600 4.710 1.00 72.94 182 LEU A C 1
ATOM 1489 O O . LEU A 1 182 ? 1.815 1.710 5.015 1.00 72.94 182 LEU A O 1
ATOM 1493 N N . PRO A 1 183 ? 3.390 0.610 3.875 1.00 74.00 183 PRO A N 1
ATOM 1494 C CA . PRO A 1 183 ? 2.412 -0.314 3.290 1.00 74.00 183 PRO A CA 1
ATOM 1495 C C . PRO A 1 183 ? 1.716 -1.218 4.319 1.00 74.00 183 PRO A C 1
ATOM 1497 O O . PRO A 1 183 ? 0.699 -1.824 3.998 1.00 74.00 183 PRO A O 1
ATOM 1500 N N . LYS A 1 184 ? 2.245 -1.326 5.544 1.00 82.19 184 LYS A N 1
ATOM 1501 C CA . LYS A 1 184 ? 1.635 -2.074 6.656 1.00 82.19 184 LYS A CA 1
ATOM 1502 C C . LYS A 1 184 ? 0.771 -1.189 7.555 1.00 82.19 184 LYS A C 1
ATOM 1504 O O . LYS A 1 184 ? 0.190 -1.695 8.518 1.00 82.19 184 LYS A O 1
ATOM 1509 N N . LEU A 1 185 ? 0.707 0.105 7.262 1.00 87.56 185 LEU A N 1
ATOM 1510 C CA . LEU A 1 185 ? -0.059 1.087 8.005 1.00 87.56 185 LEU A CA 1
ATOM 1511 C C . LEU A 1 185 ? -1.294 1.512 7.213 1.00 87.56 185 LEU A C 1
ATOM 1513 O O . LEU A 1 185 ? -1.308 1.548 5.984 1.00 87.56 185 LEU A O 1
ATOM 1517 N N . PHE A 1 186 ? -2.342 1.820 7.954 1.00 87.56 186 PHE A N 1
ATOM 1518 C CA . PHE A 1 186 ? -3.625 2.270 7.472 1.00 87.56 186 PHE A CA 1
ATOM 1519 C C . PHE A 1 186 ? -3.908 3.639 8.081 1.00 87.56 186 PHE A C 1
ATOM 1521 O O . PHE A 1 186 ? -3.910 3.802 9.305 1.00 87.56 186 PHE A O 1
ATOM 1528 N N . HIS A 1 187 ? -4.120 4.621 7.208 1.00 89.31 187 HIS A N 1
ATOM 1529 C CA . HIS A 1 187 ? -4.496 5.964 7.615 1.00 89.31 187 HIS A CA 1
ATOM 1530 C C . HIS A 1 187 ? -6.003 6.023 7.834 1.00 89.31 187 HIS A C 1
ATOM 1532 O O . HIS A 1 187 ? -6.785 5.657 6.955 1.00 89.31 187 HIS A O 1
ATOM 1538 N N . ILE A 1 188 ? -6.416 6.501 8.998 1.00 88.81 188 ILE A N 1
ATOM 1539 C CA . ILE A 1 188 ? -7.815 6.549 9.393 1.00 88.81 188 ILE A CA 1
ATOM 1540 C C . ILE A 1 188 ? -8.249 8.007 9.344 1.00 88.81 188 ILE A C 1
ATOM 1542 O O . ILE A 1 188 ? -7.982 8.783 10.256 1.00 88.81 188 ILE A O 1
ATOM 1546 N N . GLY A 1 189 ? -8.894 8.380 8.239 1.00 88.00 189 GLY A N 1
ATOM 1547 C CA . GLY A 1 189 ? -9.442 9.728 8.065 1.00 88.00 189 GLY A CA 1
ATOM 1548 C C . GLY A 1 189 ? -10.924 9.851 8.427 1.00 88.00 189 GLY A C 1
ATOM 1549 O O . GLY A 1 189 ? -11.394 10.945 8.720 1.00 88.00 189 GLY A O 1
ATOM 1550 N N . SER A 1 190 ? -11.687 8.752 8.409 1.00 90.75 190 SER A N 1
ATOM 1551 C CA . SER A 1 190 ? -13.142 8.804 8.600 1.00 90.75 190 SER A CA 1
ATOM 1552 C C . SER A 1 190 ? -13.547 8.650 10.066 1.00 90.75 190 SER A C 1
ATOM 1554 O O . SER A 1 190 ? -12.972 7.853 10.807 1.00 90.75 190 SER A O 1
ATOM 1556 N N . ASN A 1 191 ? -14.584 9.383 10.490 1.00 91.75 191 ASN A N 1
ATOM 1557 C CA . ASN A 1 191 ? -15.114 9.307 11.859 1.00 91.75 191 ASN A CA 1
ATOM 1558 C C . ASN A 1 191 ? -15.567 7.884 12.208 1.00 91.75 191 ASN A C 1
ATOM 1560 O O . ASN A 1 191 ? -15.220 7.380 13.271 1.00 91.75 191 ASN A O 1
ATOM 1564 N N . CYS A 1 192 ? -16.270 7.214 11.291 1.00 91.38 192 CYS A N 1
ATOM 1565 C CA . CYS A 1 192 ? -16.753 5.847 11.491 1.00 91.38 192 CYS A CA 1
ATOM 1566 C C . CYS A 1 192 ? -15.605 4.860 11.730 1.00 91.38 192 CYS A C 1
ATOM 1568 O O . CYS A 1 192 ? -15.672 4.065 12.660 1.00 91.38 192 CYS A O 1
ATOM 1570 N N . ALA A 1 193 ? -14.518 4.943 10.953 1.00 91.81 193 ALA A N 1
ATOM 1571 C CA . ALA A 1 193 ? -13.373 4.057 11.152 1.00 91.81 193 ALA A CA 1
ATOM 1572 C C . ALA A 1 193 ? -12.632 4.347 12.469 1.00 91.81 193 ALA A C 1
ATOM 1574 O O . ALA A 1 193 ? -12.152 3.415 13.111 1.00 91.81 193 ALA A O 1
ATOM 1575 N N . ARG A 1 194 ? -12.576 5.615 12.909 1.00 93.88 194 ARG A N 1
ATOM 1576 C CA . ARG A 1 194 ? -12.016 5.984 14.223 1.00 93.88 194 ARG A CA 1
ATOM 1577 C C . ARG A 1 194 ? -12.857 5.429 15.371 1.00 93.88 194 ARG A C 1
ATOM 1579 O O . ARG A 1 194 ? -12.292 4.893 16.317 1.00 93.88 194 ARG A O 1
ATOM 1586 N N . ILE A 1 195 ? -14.183 5.512 15.269 1.00 95.06 195 ILE A N 1
ATOM 1587 C CA . ILE A 1 195 ? -15.111 4.956 16.265 1.00 95.06 195 ILE A CA 1
ATOM 1588 C C . ILE A 1 195 ? -15.008 3.429 16.305 1.00 95.06 195 ILE A C 1
ATOM 1590 O O . ILE A 1 195 ? -14.897 2.873 17.391 1.00 95.06 195 ILE A O 1
ATOM 1594 N N . ALA A 1 196 ? -14.972 2.758 15.151 1.00 95.31 196 ALA A N 1
ATOM 1595 C CA . ALA A 1 196 ? -14.805 1.307 15.094 1.00 95.31 196 ALA A CA 1
ATOM 1596 C C . ALA A 1 196 ? -13.502 0.874 15.782 1.00 95.31 196 ALA A C 1
ATOM 1598 O O . ALA A 1 196 ? -13.525 0.059 16.693 1.00 95.31 196 ALA A O 1
ATOM 1599 N N . LEU A 1 197 ? -12.367 1.489 15.445 1.00 95.88 197 LEU A N 1
ATOM 1600 C CA . LEU A 1 197 ? -11.100 1.194 16.122 1.00 95.88 197 LEU A CA 1
ATOM 1601 C C . LEU A 1 197 ? -11.137 1.487 17.622 1.00 95.88 197 LEU A C 1
ATOM 1603 O O . LEU A 1 197 ? -10.614 0.709 18.410 1.00 95.88 197 LEU A O 1
ATOM 1607 N N . MET A 1 198 ? -11.765 2.591 18.027 1.00 96.06 198 MET A N 1
ATOM 1608 C CA . MET A 1 198 ? -11.942 2.926 19.438 1.00 96.06 198 MET A CA 1
ATOM 1609 C C . MET A 1 198 ? -12.708 1.823 20.182 1.00 96.06 198 MET A C 1
ATOM 1611 O O . MET A 1 198 ? -12.266 1.397 21.247 1.00 96.06 198 MET A O 1
ATOM 1615 N N . ILE A 1 199 ? -13.833 1.361 19.627 1.00 96.69 199 ILE A N 1
ATOM 1616 C CA . ILE A 1 199 ? -14.659 0.298 20.213 1.00 96.69 199 ILE A CA 1
ATOM 1617 C C . ILE A 1 199 ? -13.883 -1.019 20.237 1.00 96.69 199 ILE A C 1
ATOM 1619 O O . ILE A 1 199 ? -13.786 -1.635 21.292 1.00 96.69 199 ILE A O 1
ATOM 1623 N N . GLY A 1 200 ? -13.265 -1.413 19.121 1.00 96.44 200 GLY A N 1
ATOM 1624 C CA . GLY A 1 200 ? -12.468 -2.638 19.046 1.00 96.44 200 GLY A CA 1
ATOM 1625 C C . GLY A 1 200 ? -11.337 -2.660 20.076 1.00 96.44 200 GLY A C 1
ATOM 1626 O O . GLY A 1 200 ? -11.183 -3.639 20.799 1.00 96.44 200 GLY A O 1
ATOM 1627 N N . CYS A 1 201 ? -10.608 -1.553 20.250 1.00 95.44 201 CYS A N 1
ATOM 1628 C CA . CYS A 1 201 ? -9.570 -1.435 21.279 1.00 95.44 201 CYS A CA 1
ATOM 1629 C C . CYS A 1 201 ? -10.105 -1.583 22.715 1.00 95.44 201 CYS A C 1
ATOM 1631 O O . CYS A 1 201 ? -9.391 -2.123 23.566 1.00 95.44 201 CYS A O 1
ATOM 1633 N N . LEU A 1 202 ? -11.323 -1.097 22.990 1.00 97.00 202 LEU A N 1
ATOM 1634 C CA . LEU A 1 202 ? -11.988 -1.247 24.289 1.00 97.00 202 LEU A CA 1
ATOM 1635 C C . LEU A 1 202 ? -12.432 -2.691 24.529 1.00 97.00 202 LEU A C 1
ATOM 1637 O O . LEU A 1 202 ? -12.176 -3.219 25.607 1.00 97.00 202 LEU A O 1
ATOM 1641 N N . LEU A 1 203 ? -13.042 -3.330 23.527 1.00 96.88 203 LEU A N 1
ATOM 1642 C CA . LEU A 1 203 ? -13.469 -4.731 23.598 1.00 96.88 203 LEU A CA 1
ATOM 1643 C C . LEU A 1 203 ? -12.274 -5.676 23.779 1.00 96.88 203 LEU A C 1
ATOM 1645 O O . LEU A 1 203 ? -12.315 -6.571 24.614 1.00 96.88 203 LEU A O 1
ATOM 1649 N N . LEU A 1 204 ? -11.167 -5.413 23.079 1.00 95.81 204 LEU A N 1
ATOM 1650 C CA . LEU A 1 204 ? -9.908 -6.150 23.236 1.00 95.81 204 LEU A CA 1
ATOM 1651 C C . LEU A 1 204 ? -9.219 -5.907 24.593 1.00 95.81 204 LEU A C 1
ATOM 1653 O O . LEU A 1 204 ? -8.212 -6.547 24.888 1.00 95.81 204 LEU A O 1
ATOM 1657 N N . GLY A 1 205 ? -9.674 -4.935 25.392 1.00 94.81 205 GLY A N 1
ATOM 1658 C CA . GLY A 1 205 ? -9.033 -4.561 26.657 1.00 94.81 205 GLY A CA 1
ATOM 1659 C C . GLY A 1 205 ? -7.635 -3.949 26.503 1.00 94.81 205 GLY A C 1
ATOM 1660 O O . GLY A 1 205 ? -6.918 -3.789 27.488 1.00 94.81 205 GLY A O 1
ATOM 1661 N N . THR A 1 206 ? -7.227 -3.583 25.283 1.00 94.19 206 THR A N 1
ATOM 1662 C CA . THR A 1 206 ? -5.902 -2.984 25.022 1.00 94.19 206 THR A CA 1
ATOM 1663 C C . THR A 1 206 ? -5.829 -1.525 25.457 1.00 94.19 206 THR A C 1
ATOM 1665 O O . THR A 1 206 ? -4.743 -1.004 25.707 1.00 94.19 206 THR A O 1
ATOM 1668 N N . HIS A 1 207 ? -6.977 -0.849 25.525 1.00 95.19 207 HIS A N 1
ATOM 1669 C CA . HIS A 1 207 ? -7.082 0.556 25.891 1.00 95.19 207 HIS A CA 1
ATOM 1670 C C . HIS A 1 207 ? -8.116 0.748 26.995 1.00 95.19 207 HIS A C 1
ATOM 1672 O O . HIS A 1 207 ? -9.192 0.158 26.981 1.00 95.19 207 HIS A O 1
ATOM 1678 N N . SER A 1 208 ? -7.827 1.665 27.914 1.00 96.31 208 SER A N 1
ATOM 1679 C CA . SER A 1 208 ? -8.838 2.218 28.816 1.00 96.31 208 SER A CA 1
ATOM 1680 C C . SER A 1 208 ? -9.780 3.175 28.076 1.00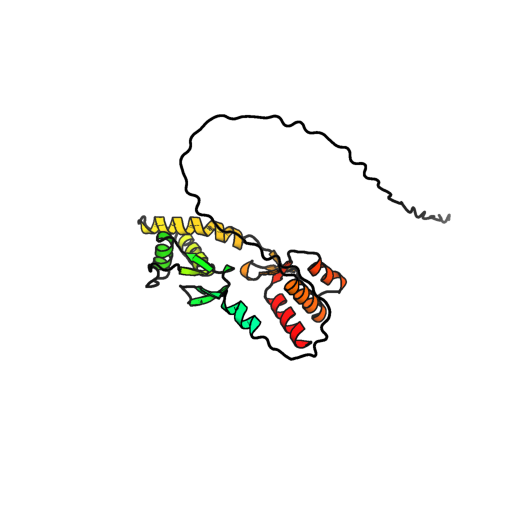 96.31 208 SER A C 1
ATOM 1682 O O . SER A 1 208 ? -9.393 3.813 27.092 1.00 96.31 208 SER A O 1
ATOM 1684 N N . ALA A 1 209 ? -10.983 3.393 28.620 1.00 94.44 209 ALA A N 1
ATOM 1685 C CA . ALA A 1 209 ? -11.919 4.414 28.129 1.00 94.44 209 ALA A CA 1
ATOM 1686 C C . ALA A 1 209 ? -11.271 5.806 28.002 1.00 94.44 209 ALA A C 1
ATOM 1688 O O . ALA A 1 209 ? -11.574 6.558 27.077 1.00 94.44 209 ALA A O 1
ATOM 1689 N N . LYS A 1 210 ? -10.333 6.149 28.897 1.00 94.94 210 LYS A N 1
ATOM 1690 C CA . LYS A 1 210 ? -9.603 7.423 28.848 1.00 94.94 210 LYS A CA 1
ATOM 1691 C C . LYS A 1 210 ? -8.643 7.494 27.656 1.00 94.94 210 LYS A C 1
ATOM 1693 O O . LYS A 1 210 ? -8.612 8.517 26.981 1.00 94.94 210 LYS A O 1
ATOM 1698 N N . GLN A 1 211 ? -7.893 6.427 27.374 1.00 92.00 211 GLN A N 1
ATOM 1699 C CA . GLN A 1 211 ? -6.992 6.367 26.214 1.00 92.00 211 GLN A CA 1
ATOM 1700 C C . GLN A 1 211 ? -7.773 6.337 24.895 1.00 92.00 211 GLN A C 1
ATOM 1702 O O . GLN A 1 211 ? -7.398 7.013 23.936 1.00 92.00 211 GLN A O 1
ATOM 1707 N N . ALA A 1 212 ? -8.897 5.619 24.866 1.00 92.25 212 ALA A N 1
ATOM 1708 C CA . ALA A 1 212 ? -9.754 5.474 23.695 1.00 92.25 212 ALA A CA 1
ATOM 1709 C C . ALA A 1 212 ? -10.323 6.822 23.197 1.00 92.25 212 ALA A C 1
ATOM 1711 O O . ALA A 1 212 ? -10.418 7.044 21.992 1.00 92.25 212 ALA A O 1
ATOM 1712 N N . LYS A 1 213 ? -10.577 7.789 24.095 1.00 91.94 213 LYS A N 1
ATOM 1713 C CA . LYS A 1 213 ? -11.017 9.154 23.723 1.00 91.94 213 LYS A CA 1
ATOM 1714 C C . LYS A 1 213 ? -10.078 9.861 22.736 1.00 91.94 213 LYS A C 1
ATOM 1716 O O . LYS A 1 213 ? -10.539 10.677 21.937 1.00 91.94 213 LYS A O 1
ATOM 1721 N N . SER A 1 214 ? -8.781 9.540 22.749 1.00 90.75 214 SER A N 1
ATOM 1722 C CA . SER A 1 214 ? -7.806 10.140 21.825 1.00 90.75 214 SER A CA 1
ATOM 1723 C C . SER A 1 214 ? -8.097 9.835 20.348 1.00 90.75 214 SER A C 1
ATOM 1725 O O . SER A 1 214 ? -7.765 10.650 19.488 1.00 90.75 214 SER A O 1
ATOM 1727 N N . TYR A 1 215 ? -8.779 8.724 20.042 1.00 89.06 215 TYR A N 1
ATOM 1728 C CA . TYR A 1 215 ? -9.167 8.370 18.671 1.00 89.06 215 TYR A CA 1
ATOM 1729 C C . TYR A 1 215 ? -10.218 9.328 18.091 1.00 89.06 215 TYR A C 1
ATOM 1731 O O . TYR A 1 215 ? -10.243 9.541 16.881 1.00 89.06 215 TYR A O 1
ATOM 1739 N N . ILE A 1 216 ? -11.053 9.948 18.933 1.00 88.19 216 ILE A N 1
ATOM 1740 C CA . ILE A 1 216 ? -12.047 10.943 18.500 1.00 88.19 216 ILE A CA 1
ATOM 1741 C C . ILE A 1 216 ? -11.408 12.330 18.373 1.00 88.19 216 ILE A C 1
ATOM 1743 O O . ILE A 1 216 ? -11.694 13.053 17.415 1.00 88.19 216 ILE A O 1
ATOM 1747 N N . ALA A 1 217 ? -10.525 12.691 19.308 1.00 88.38 217 ALA A N 1
ATOM 1748 C CA . ALA A 1 217 ? -9.874 14.000 19.327 1.00 88.38 217 ALA A CA 1
ATOM 1749 C C . ALA A 1 217 ? -8.919 14.201 18.137 1.00 88.38 217 ALA A C 1
ATOM 1751 O O . ALA A 1 217 ? -8.904 15.267 17.521 1.00 88.38 217 ALA A O 1
ATOM 1752 N N . ASN A 1 218 ? -8.160 13.166 17.769 1.00 86.25 218 ASN A N 1
ATOM 1753 C CA . ASN A 1 218 ? -7.183 13.250 16.688 1.00 86.25 218 ASN A CA 1
ATOM 1754 C C . ASN A 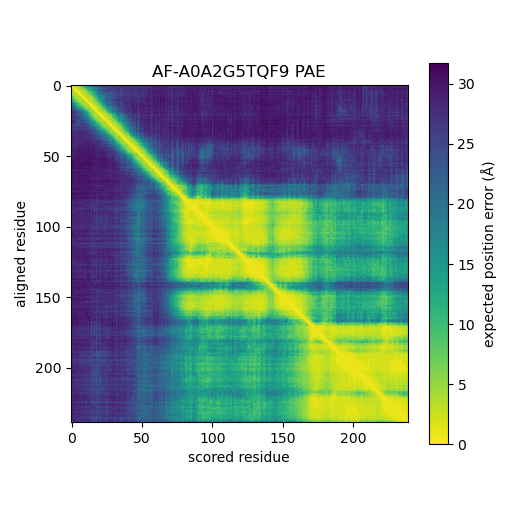1 218 ? -7.849 12.985 15.335 1.00 86.25 218 ASN A C 1
ATOM 1756 O O . ASN A 1 218 ? -8.345 11.885 15.087 1.00 86.25 218 ASN A O 1
ATOM 1760 N N . LYS A 1 219 ? -7.848 13.994 14.452 1.00 84.50 219 LYS A N 1
ATOM 1761 C CA . LYS A 1 219 ? -8.419 13.896 13.093 1.00 84.50 219 LYS A CA 1
ATOM 1762 C C . LYS A 1 219 ? -7.670 12.907 12.200 1.00 84.50 219 LYS A C 1
ATOM 1764 O O . LYS A 1 219 ? -8.273 12.320 11.310 1.00 84.50 219 LYS A O 1
ATOM 1769 N N . GLU A 1 220 ? -6.384 12.717 12.464 1.00 85.81 220 GLU A N 1
ATOM 1770 C CA . GLU A 1 220 ? -5.523 11.801 11.728 1.00 85.81 220 GLU A CA 1
ATOM 1771 C C . GLU A 1 220 ? -4.956 10.780 12.706 1.00 85.81 220 GLU A C 1
ATOM 1773 O O . GLU A 1 220 ? -4.222 11.126 13.635 1.00 85.81 220 GLU A O 1
ATOM 1778 N N . SER A 1 221 ? -5.326 9.517 12.521 1.00 88.06 221 SER A N 1
ATOM 1779 C CA . SER A 1 221 ? -4.735 8.400 13.248 1.00 88.06 221 SER A CA 1
ATOM 1780 C C . SER A 1 221 ? -4.193 7.364 12.278 1.00 88.06 221 SER A C 1
ATOM 1782 O O . SER A 1 221 ? -4.692 7.173 11.166 1.00 88.06 221 SER A O 1
ATOM 1784 N N . ILE A 1 222 ? -3.119 6.704 12.700 1.00 92.00 222 ILE A N 1
ATOM 1785 C CA . ILE A 1 222 ? -2.436 5.683 11.914 1.00 92.00 222 ILE A CA 1
ATOM 1786 C C . ILE A 1 222 ? -2.411 4.399 12.732 1.00 92.00 222 ILE A C 1
ATOM 1788 O O . ILE A 1 222 ? -1.928 4.365 13.866 1.00 92.00 222 ILE A O 1
ATOM 1792 N N . THR A 1 223 ? -2.912 3.315 12.151 1.00 94.38 223 THR A N 1
ATOM 1793 C CA . THR A 1 223 ? -2.869 1.977 12.758 1.00 94.38 223 THR A CA 1
ATOM 1794 C C . THR A 1 223 ? -2.241 0.985 11.800 1.00 94.38 223 THR A C 1
ATOM 1796 O O . THR A 1 223 ? -2.139 1.259 10.610 1.00 94.38 223 THR A O 1
ATOM 1799 N N . CYS A 1 224 ? -1.767 -0.161 12.283 1.00 94.38 224 CYS A N 1
ATOM 1800 C CA . CYS A 1 224 ? -1.389 -1.233 11.370 1.00 94.38 224 CYS A CA 1
ATOM 1801 C C . CYS A 1 224 ? -2.612 -2.047 10.951 1.00 94.38 224 CYS A C 1
ATOM 1803 O O . CYS A 1 224 ? -3.600 -2.123 11.681 1.00 94.38 224 CYS A O 1
ATOM 1805 N N . TYR A 1 225 ? -2.525 -2.678 9.779 1.00 91.19 225 TYR A N 1
ATOM 1806 C CA . TYR A 1 225 ? -3.626 -3.482 9.242 1.00 91.19 225 TYR A CA 1
ATOM 1807 C C . TYR A 1 225 ? -4.091 -4.587 10.198 1.00 91.19 225 TYR A C 1
ATOM 1809 O O . TYR A 1 225 ? -5.288 -4.833 10.255 1.00 91.19 225 TYR A O 1
ATOM 1817 N N . SER A 1 226 ? -3.185 -5.199 10.974 1.00 93.38 226 SER A N 1
ATOM 1818 C CA . SER A 1 226 ? -3.558 -6.231 11.953 1.00 93.38 226 SER A CA 1
ATOM 1819 C C . SER A 1 226 ? -4.506 -5.696 13.025 1.00 93.38 226 SER A C 1
ATOM 1821 O O . SER A 1 226 ? -5.597 -6.224 13.151 1.00 93.38 226 SER A O 1
ATOM 1823 N N . HIS A 1 227 ? -4.178 -4.586 13.701 1.00 95.31 227 HIS A N 1
ATOM 1824 C CA . HIS A 1 227 ? -5.070 -4.020 14.723 1.00 95.31 227 HIS A CA 1
ATOM 1825 C C . HIS A 1 227 ? -6.389 -3.527 14.145 1.00 95.31 227 HIS A C 1
ATOM 1827 O O . HIS A 1 227 ? -7.411 -3.588 14.821 1.00 95.31 227 HIS A O 1
ATOM 1833 N N . ARG A 1 228 ? -6.387 -3.032 12.901 1.00 93.88 228 ARG A N 1
ATOM 1834 C CA . ARG A 1 228 ? -7.639 -2.697 12.223 1.00 93.88 228 ARG A CA 1
ATOM 1835 C C . ARG A 1 228 ? -8.506 -3.937 12.029 1.00 93.88 228 ARG A C 1
ATOM 1837 O O . ARG A 1 228 ? -9.693 -3.862 12.314 1.00 93.88 228 ARG A O 1
ATOM 1844 N N . GLN A 1 229 ? -7.919 -5.028 11.547 1.00 94.44 229 GLN A N 1
ATOM 1845 C CA . GLN A 1 229 ? -8.627 -6.284 11.329 1.00 94.44 229 GLN A CA 1
ATOM 1846 C C . GLN A 1 229 ? -9.136 -6.861 12.655 1.00 94.44 229 GLN A C 1
ATOM 1848 O O . GLN A 1 229 ? -10.335 -7.032 12.799 1.00 94.44 229 GLN A O 1
ATOM 1853 N N . GLU A 1 230 ? -8.259 -7.011 13.650 1.00 96.62 230 GLU A N 1
ATOM 1854 C CA . GLU A 1 230 ? -8.597 -7.493 14.998 1.00 96.62 230 GLU A CA 1
ATOM 1855 C C . GLU A 1 230 ? -9.714 -6.664 15.643 1.00 96.62 230 GLU A C 1
ATOM 1857 O O . GLU A 1 230 ? -10.621 -7.214 16.254 1.00 96.62 230 GLU A O 1
ATOM 1862 N N . SER A 1 231 ? -9.682 -5.336 15.482 1.00 95.75 231 SER A N 1
ATOM 1863 C CA . SER A 1 231 ? -10.736 -4.460 16.008 1.00 95.75 231 SER A CA 1
ATOM 1864 C C . SER A 1 231 ? -12.082 -4.698 15.332 1.00 95.75 231 SER A C 1
ATOM 1866 O O . SER A 1 231 ? -13.106 -4.655 16.003 1.00 95.75 231 SER A O 1
ATOM 1868 N N . ILE A 1 232 ? -12.094 -4.903 14.012 1.00 95.56 232 ILE A N 1
ATOM 1869 C CA . ILE A 1 232 ? -13.322 -5.179 13.257 1.00 95.56 232 ILE A CA 1
ATOM 1870 C C . ILE A 1 232 ? -13.865 -6.553 13.649 1.00 95.56 232 ILE A C 1
ATOM 1872 O O . ILE A 1 232 ? -15.038 -6.654 13.995 1.00 95.56 232 ILE A O 1
ATOM 1876 N N . ASP A 1 233 ? -13.008 -7.572 13.654 1.00 96.50 233 ASP A N 1
ATOM 1877 C CA . ASP A 1 233 ? -13.374 -8.942 14.013 1.00 96.50 233 ASP A CA 1
ATOM 1878 C C . ASP A 1 233 ? -13.971 -8.985 15.428 1.00 96.50 233 ASP A C 1
ATOM 1880 O O . ASP A 1 233 ? -15.064 -9.509 15.623 1.00 96.50 233 ASP A O 1
ATOM 1884 N N . MET A 1 234 ? -13.333 -8.310 16.391 1.00 97.31 234 MET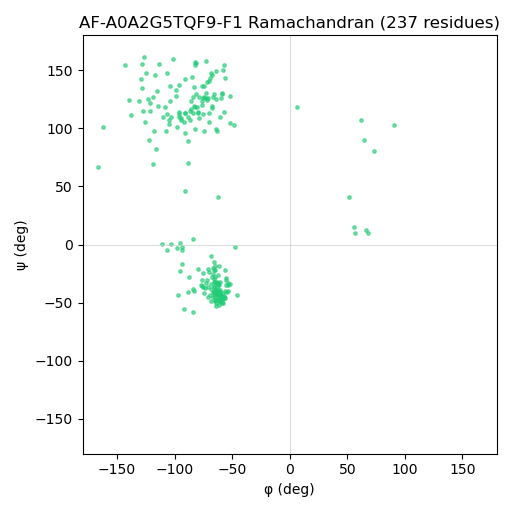 A N 1
ATOM 1885 C CA . MET A 1 234 ? -13.805 -8.247 17.776 1.00 97.31 234 MET A CA 1
ATOM 1886 C C . MET A 1 234 ? -15.176 -7.572 17.922 1.00 97.31 234 MET A C 1
ATOM 1888 O O . MET A 1 234 ? -15.966 -7.955 18.782 1.00 97.31 234 MET A O 1
ATOM 1892 N N . ILE A 1 235 ? -15.481 -6.561 17.103 1.00 97.12 235 ILE A N 1
ATOM 1893 C CA . ILE A 1 235 ? -16.811 -5.931 17.102 1.00 97.12 235 ILE A CA 1
ATOM 1894 C C . ILE A 1 235 ? -17.857 -6.920 16.600 1.00 97.12 235 ILE A C 1
ATOM 1896 O O . ILE A 1 235 ? -18.912 -7.032 17.213 1.00 97.12 235 ILE A O 1
ATOM 1900 N N . PHE A 1 236 ? -17.564 -7.638 15.515 1.00 96.06 236 PHE A N 1
ATOM 1901 C CA . PHE A 1 236 ? -18.479 -8.639 14.971 1.00 96.06 236 PHE A CA 1
ATOM 1902 C C . PHE A 1 236 ? -18.688 -9.829 15.911 1.00 96.06 236 PHE A C 1
ATOM 1904 O O . PHE A 1 236 ? -19.777 -10.381 15.920 1.00 96.06 236 PHE A O 1
ATOM 1911 N N . GLU A 1 237 ? -17.705 -10.197 16.733 1.00 97.00 237 GLU A N 1
ATOM 1912 C CA . GLU A 1 237 ? -17.878 -11.232 17.766 1.00 97.00 237 GLU A CA 1
ATOM 1913 C C . GLU A 1 237 ? -18.858 -10.828 18.885 1.00 97.00 237 GLU A C 1
ATOM 1915 O O . GLU A 1 237 ? -19.372 -11.695 19.589 1.00 97.00 237 GLU A O 1
ATOM 1920 N N . HIS A 1 238 ? -19.118 -9.528 19.061 1.00 94.69 238 HIS A N 1
ATOM 1921 C CA . HIS A 1 238 ? -20.002 -8.986 20.100 1.00 94.69 238 HIS A CA 1
ATOM 1922 C C . HIS A 1 238 ? -21.387 -8.554 19.582 1.00 94.69 238 HIS A C 1
ATOM 1924 O O . HIS A 1 238 ? -22.189 -8.046 20.373 1.00 94.69 238 HIS A O 1
ATOM 1930 N N . LEU A 1 239 ? -21.653 -8.714 18.281 1.00 91.25 239 LEU A N 1
ATOM 1931 C CA . LEU A 1 239 ? -22.945 -8.445 17.638 1.00 91.25 239 LEU A CA 1
ATOM 1932 C C . LEU A 1 239 ? -23.704 -9.751 17.402 1.00 91.25 239 LEU A C 1
ATOM 1934 O O . LEU A 1 239 ? -24.925 -9.745 17.672 1.00 91.25 239 LEU A O 1
#

pLDDT: mean 73.54, std 21.83, range [31.09, 97.31]

Organism: NCBI:txid1611254

Mean predicted aligned error: 17.39 Å